Protein AF-A0A0N4XFW7-F1 (afdb_monomer_lite)

Structure (mmCIF, N/CA/C/O backbone):
data_AF-A0A0N4XFW7-F1
#
_entry.id   AF-A0A0N4XFW7-F1
#
loop_
_atom_site.group_PDB
_atom_site.id
_atom_site.type_symbol
_atom_site.label_atom_id
_atom_site.label_alt_id
_atom_site.label_comp_id
_atom_site.label_asym_id
_atom_site.label_entity_id
_atom_site.label_seq_id
_atom_site.pdbx_PDB_ins_code
_atom_site.Cartn_x
_atom_site.Cartn_y
_atom_site.Cartn_z
_atom_site.occupancy
_atom_site.B_iso_or_equiv
_atom_site.auth_seq_id
_atom_site.auth_comp_id
_atom_site.auth_asym_id
_atom_site.auth_atom_id
_atom_site.pdbx_PDB_model_num
ATOM 1 N N . MET A 1 1 ? -8.952 -16.126 57.214 1.00 53.34 1 MET A N 1
ATOM 2 C CA . MET A 1 1 ? -9.652 -14.828 57.054 1.00 53.34 1 MET A CA 1
ATOM 3 C C . MET A 1 1 ? -9.196 -14.244 55.725 1.00 53.34 1 MET A C 1
ATOM 5 O O . MET A 1 1 ? -8.109 -14.610 55.306 1.00 53.34 1 MET A O 1
ATOM 9 N N . VAL A 1 2 ? -10.000 -13.430 55.036 1.00 68.94 2 VAL A N 1
ATOM 10 C CA . VAL A 1 2 ? -9.538 -12.775 53.795 1.00 68.94 2 VAL A CA 1
ATOM 11 C C . VAL A 1 2 ? -8.620 -11.620 54.184 1.00 68.94 2 VAL A C 1
ATOM 13 O O . VAL A 1 2 ? -9.014 -10.786 54.998 1.00 68.94 2 VAL A O 1
ATOM 16 N N . ASP A 1 3 ? -7.402 -11.591 53.648 1.00 81.50 3 ASP A N 1
ATOM 17 C CA . ASP A 1 3 ? -6.415 -10.573 54.007 1.00 81.50 3 ASP A CA 1
ATOM 18 C C . ASP A 1 3 ? -6.864 -9.196 53.522 1.00 81.50 3 ASP A C 1
ATOM 20 O O . ASP A 1 3 ? -7.147 -9.009 52.338 1.00 81.50 3 ASP A O 1
ATOM 24 N N . ASP A 1 4 ? -6.872 -8.205 54.412 1.00 84.00 4 ASP A N 1
ATOM 25 C CA . ASP A 1 4 ? -7.399 -6.865 54.121 1.00 84.00 4 ASP A CA 1
ATOM 26 C C . ASP A 1 4 ? -6.670 -6.172 52.946 1.00 84.00 4 ASP A C 1
ATOM 28 O O . ASP A 1 4 ? -7.255 -5.397 52.190 1.00 84.00 4 ASP A O 1
ATOM 32 N N . ALA A 1 5 ? -5.405 -6.532 52.702 1.00 84.69 5 ALA A N 1
ATOM 33 C CA . ALA A 1 5 ? -4.659 -6.122 51.513 1.00 84.69 5 ALA A CA 1
ATOM 34 C C . ALA A 1 5 ? -5.264 -6.644 50.191 1.00 84.69 5 ALA A C 1
ATOM 36 O O . ALA A 1 5 ? -5.229 -5.934 49.186 1.00 84.69 5 ALA A O 1
ATOM 37 N N . THR A 1 6 ? -5.835 -7.853 50.169 1.00 88.88 6 THR A N 1
ATOM 38 C CA . THR A 1 6 ? -6.508 -8.407 48.978 1.00 88.88 6 THR A CA 1
ATOM 39 C C . THR A 1 6 ? -7.848 -7.717 48.728 1.00 88.88 6 THR A C 1
ATOM 41 O O . THR A 1 6 ? -8.118 -7.311 47.598 1.00 88.88 6 THR A O 1
ATOM 44 N N . THR A 1 7 ? -8.621 -7.452 49.787 1.00 89.06 7 THR A N 1
ATOM 45 C CA . THR A 1 7 ? -9.865 -6.664 49.737 1.00 89.06 7 THR A CA 1
ATOM 46 C C . THR A 1 7 ? -9.622 -5.268 49.157 1.00 89.06 7 THR A C 1
ATOM 48 O O . THR A 1 7 ? -10.360 -4.818 48.280 1.00 89.06 7 THR A O 1
ATOM 51 N N . ARG A 1 8 ? -8.543 -4.594 49.585 1.00 90.81 8 ARG A N 1
ATOM 52 C CA . ARG A 1 8 ? -8.142 -3.276 49.061 1.00 90.81 8 ARG A CA 1
ATOM 53 C C . ARG A 1 8 ? -7.754 -3.325 47.578 1.00 90.81 8 ARG A C 1
ATOM 55 O O . ARG A 1 8 ? -8.237 -2.486 46.822 1.00 90.81 8 ARG A O 1
ATOM 62 N N . LYS A 1 9 ? -6.961 -4.319 47.149 1.00 91.25 9 LYS A N 1
ATOM 63 C CA . LYS A 1 9 ? -6.609 -4.528 45.728 1.00 91.25 9 LYS A CA 1
ATOM 64 C C . LYS A 1 9 ? -7.848 -4.769 44.862 1.00 91.25 9 LYS A C 1
ATOM 66 O O . LYS A 1 9 ? -7.999 -4.137 43.822 1.00 91.25 9 LYS A O 1
ATOM 71 N N . PHE A 1 10 ? -8.770 -5.623 45.309 1.00 91.94 10 PHE A N 1
ATOM 72 C CA . PHE A 1 10 ? -10.032 -5.870 44.606 1.00 91.94 10 PHE A CA 1
ATOM 73 C C . PHE A 1 10 ? -10.877 -4.589 44.480 1.00 91.94 10 PHE A C 1
ATOM 75 O O . PHE A 1 10 ? -11.389 -4.284 43.405 1.00 91.94 10 PHE A O 1
ATOM 82 N N . ALA A 1 11 ? -10.956 -3.782 45.543 1.00 92.12 11 ALA A N 1
ATOM 83 C CA . ALA A 1 11 ? -11.661 -2.500 45.527 1.00 92.12 11 ALA A CA 1
ATOM 84 C C . ALA A 1 11 ? -10.992 -1.419 44.648 1.00 92.12 11 ALA A C 1
ATOM 86 O O . ALA A 1 11 ? -11.664 -0.464 44.254 1.00 92.12 11 ALA A O 1
ATOM 87 N N . GLN A 1 12 ? -9.695 -1.543 44.340 1.00 94.12 12 GLN A N 1
ATOM 88 C CA . GLN A 1 12 ? -8.999 -0.715 43.345 1.00 94.12 12 GLN A CA 1
ATOM 89 C C . GLN A 1 12 ? -9.332 -1.189 41.925 1.00 94.12 12 GLN A C 1
ATOM 91 O O . GLN A 1 12 ? -9.889 -0.414 41.150 1.00 94.12 12 GLN A O 1
ATOM 96 N N . LEU A 1 13 ? -9.136 -2.480 41.635 1.00 95.19 13 LEU A N 1
ATOM 97 C CA . LEU A 1 13 ? -9.447 -3.091 40.335 1.00 95.19 13 LEU A CA 1
ATOM 98 C C . LEU A 1 13 ? -10.913 -2.884 39.916 1.00 95.19 13 LEU A C 1
ATOM 100 O O . LEU A 1 13 ? -11.191 -2.585 38.758 1.00 95.19 13 LEU A O 1
ATOM 104 N N . ALA A 1 14 ? -1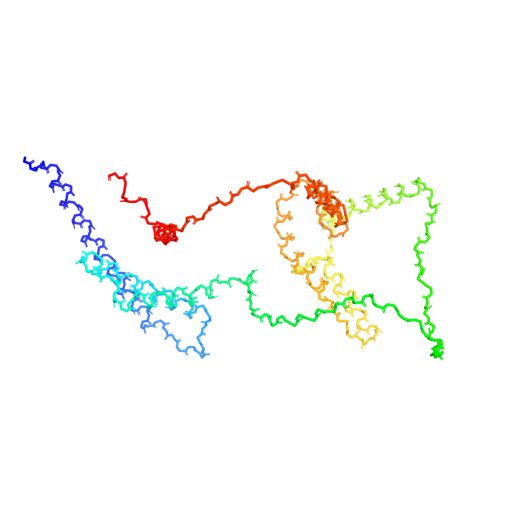1.861 -2.967 40.854 1.00 92.81 14 ALA A N 1
ATOM 105 C CA . ALA A 1 14 ? -13.274 -2.697 40.583 1.00 92.81 14 ALA A CA 1
ATOM 106 C C . ALA A 1 14 ? -13.535 -1.233 40.170 1.00 92.81 14 ALA A C 1
ATOM 108 O O . ALA A 1 14 ? -14.360 -0.979 39.293 1.00 92.81 14 ALA A O 1
ATOM 109 N N . LYS A 1 15 ? -12.814 -0.264 40.755 1.00 94.06 15 LYS A N 1
ATOM 110 C CA . LYS A 1 15 ? -12.904 1.161 40.382 1.00 94.06 15 LYS A CA 1
ATOM 111 C C . LYS A 1 15 ? -12.233 1.444 39.040 1.00 94.06 15 LYS A C 1
ATOM 113 O O . LYS A 1 15 ? -12.760 2.227 38.257 1.00 94.06 15 LYS A O 1
ATOM 118 N N . GLU A 1 16 ? -11.103 0.802 38.765 1.00 95.19 16 GLU A N 1
ATOM 119 C CA . GLU A 1 16 ? -10.384 0.904 37.489 1.00 95.19 16 GLU A CA 1
ATOM 120 C C . GLU A 1 16 ? -11.198 0.294 36.337 1.00 95.19 16 GLU A C 1
ATOM 122 O O . GLU A 1 16 ? -11.336 0.910 35.280 1.00 95.19 16 GLU A O 1
ATOM 127 N N . CYS A 1 17 ? -11.827 -0.862 36.562 1.00 91.50 17 CYS A N 1
ATOM 128 C CA . CYS A 1 17 ? -12.743 -1.491 35.611 1.00 91.50 17 CYS A CA 1
ATOM 129 C C . CYS A 1 17 ? -13.999 -0.633 35.372 1.00 91.50 17 CYS A C 1
ATOM 131 O O . CYS A 1 17 ? -14.368 -0.395 34.223 1.00 91.50 17 CYS A O 1
ATOM 133 N N . ALA A 1 18 ? -14.606 -0.080 36.431 1.00 93.25 18 ALA A N 1
ATOM 134 C CA . ALA A 1 18 ? -15.717 0.861 36.292 1.00 93.25 18 ALA A CA 1
ATOM 135 C C . ALA A 1 18 ? -15.314 2.084 35.447 1.00 93.25 18 ALA A C 1
ATOM 137 O O . ALA A 1 18 ? -15.981 2.390 34.459 1.00 93.25 18 ALA A O 1
ATOM 138 N N . LYS A 1 19 ? -14.182 2.722 35.774 1.00 95.56 19 LYS A N 1
ATOM 139 C CA . LYS A 1 19 ? -13.664 3.890 35.052 1.00 95.56 19 LYS A CA 1
ATOM 140 C C . LYS A 1 19 ? -13.399 3.586 33.571 1.00 95.56 19 LYS A C 1
ATOM 142 O O . LYS A 1 19 ? -13.939 4.274 32.706 1.00 95.56 19 LYS A O 1
ATOM 147 N N . THR A 1 20 ? -12.627 2.543 33.271 1.00 93.56 20 THR A N 1
ATOM 148 C CA . THR A 1 20 ? -12.295 2.181 31.880 1.00 93.56 20 THR A CA 1
ATOM 149 C C . THR A 1 20 ? -13.534 1.779 31.076 1.00 93.56 20 THR A C 1
ATOM 151 O O . THR A 1 20 ? -13.611 2.094 29.891 1.00 93.56 20 THR A O 1
ATOM 154 N N . SER A 1 21 ? -14.549 1.174 31.709 1.00 89.81 21 SER A N 1
ATOM 155 C CA . SER A 1 21 ? -15.837 0.896 31.057 1.00 89.81 21 SER A CA 1
ATOM 156 C C . SER A 1 21 ? -16.604 2.175 30.687 1.00 89.81 21 SER A C 1
ATOM 158 O O . SER A 1 21 ? -17.125 2.260 29.576 1.00 89.81 21 SER A O 1
ATOM 160 N N . SER A 1 22 ? -16.607 3.205 31.546 1.00 94.44 22 SER A N 1
ATOM 161 C CA . SER A 1 22 ? -17.206 4.508 31.212 1.00 94.44 22 SER A CA 1
ATOM 162 C C . SER A 1 22 ? -16.437 5.253 30.117 1.00 94.44 22 SER A C 1
ATOM 164 O O . SER A 1 22 ? -17.054 5.763 29.186 1.00 94.44 22 SER A O 1
ATOM 166 N N . GLU A 1 23 ? -15.100 5.253 30.166 1.00 94.94 23 GLU A N 1
ATOM 167 C CA . GLU A 1 23 ? -14.255 5.881 29.137 1.00 94.94 23 GLU A CA 1
ATOM 168 C C . GLU A 1 23 ? -14.405 5.175 27.775 1.00 94.94 23 GLU A C 1
ATOM 170 O O . GLU A 1 23 ? -14.391 5.820 26.726 1.00 94.94 23 GLU A O 1
ATOM 175 N N . ALA A 1 24 ? -14.600 3.852 27.765 1.00 89.25 24 ALA A N 1
ATOM 176 C CA . ALA A 1 24 ? -14.891 3.099 26.547 1.00 89.25 24 ALA A CA 1
ATOM 177 C C . ALA A 1 24 ? -16.261 3.466 25.947 1.00 89.25 24 ALA A C 1
ATOM 179 O O . ALA A 1 24 ? -16.351 3.660 24.735 1.00 89.25 24 ALA A O 1
ATOM 180 N N . LEU A 1 25 ? -17.306 3.603 26.773 1.00 90.69 25 LEU A N 1
ATOM 181 C CA . LEU A 1 25 ? -18.643 4.005 26.314 1.00 90.69 25 LEU A CA 1
ATOM 182 C C . LEU A 1 25 ? -18.642 5.418 25.716 1.00 90.69 25 LEU A C 1
ATOM 184 O O . LEU A 1 25 ? -19.102 5.590 24.591 1.00 90.69 25 LEU A O 1
ATOM 188 N N . GLU A 1 26 ? -18.039 6.397 26.397 1.00 94.56 26 GLU A N 1
ATOM 189 C CA . GLU A 1 26 ? -17.955 7.787 25.918 1.00 94.56 26 GLU A CA 1
ATOM 190 C C . GLU A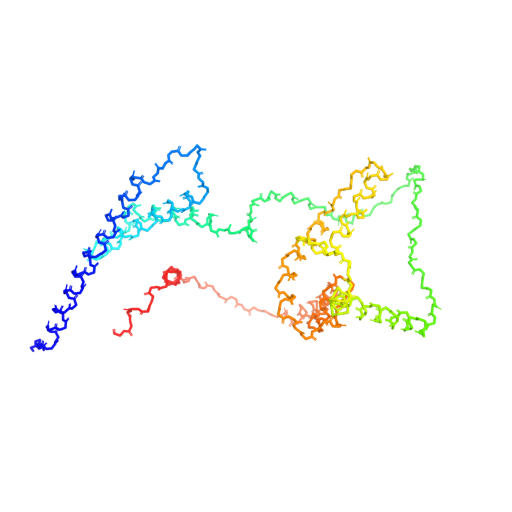 1 26 ? -17.239 7.885 24.553 1.00 94.56 26 GLU A C 1
ATOM 192 O O . GLU A 1 26 ? -17.603 8.679 23.684 1.00 94.56 26 GLU A O 1
ATOM 197 N N . ASN A 1 27 ? -16.223 7.045 24.325 1.00 91.12 27 ASN A N 1
ATOM 198 C CA . ASN A 1 27 ? -15.516 6.982 23.045 1.00 91.12 27 ASN A CA 1
ATOM 199 C C . ASN A 1 27 ? -16.323 6.274 21.940 1.00 91.12 27 ASN A C 1
ATOM 201 O O . ASN A 1 27 ? -16.222 6.663 20.775 1.00 91.12 27 ASN A O 1
ATOM 205 N N . VAL A 1 28 ? -17.159 5.288 22.282 1.00 88.38 28 VAL A N 1
ATOM 206 C CA . VAL A 1 28 ? -18.104 4.667 21.337 1.00 88.38 28 VAL A CA 1
ATOM 207 C C . VAL A 1 28 ? -19.226 5.636 20.956 1.00 88.38 28 VAL A C 1
ATOM 209 O O . VAL A 1 28 ? -19.582 5.699 19.783 1.00 88.38 28 VAL A O 1
ATOM 212 N N . GLU A 1 29 ? -19.740 6.439 21.890 1.00 90.88 29 GLU A N 1
ATOM 213 C CA . GLU A 1 29 ? -20.749 7.471 21.603 1.00 90.88 29 GLU A CA 1
ATOM 214 C C . GLU A 1 29 ? -20.214 8.528 20.625 1.00 90.88 29 GLU A C 1
ATOM 216 O O . GLU A 1 29 ? -20.829 8.763 19.582 1.00 90.88 29 GLU A O 1
ATOM 221 N N . LYS A 1 30 ? -19.006 9.061 20.869 1.00 91.25 30 LYS A N 1
ATOM 222 C CA . LYS A 1 30 ? -18.311 9.961 19.925 1.00 91.25 30 LYS A CA 1
ATOM 223 C C . LYS A 1 30 ? -18.156 9.335 18.536 1.00 91.25 30 LYS A C 1
ATOM 225 O O . LYS A 1 30 ? -18.377 10.005 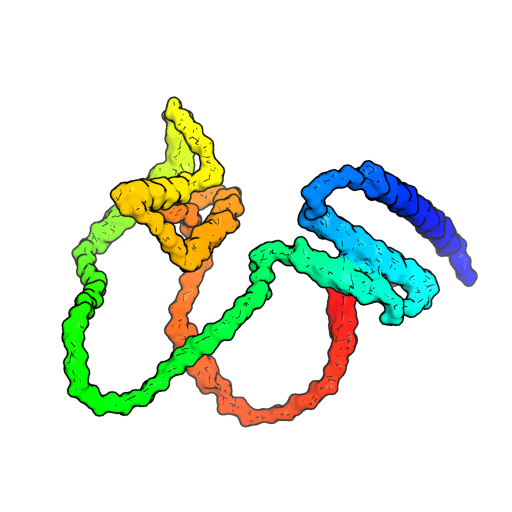17.530 1.00 91.25 30 LYS A O 1
ATOM 230 N N . PHE A 1 31 ? -17.795 8.052 18.462 1.00 86.12 31 PHE A N 1
ATOM 231 C CA . PHE A 1 31 ? -17.654 7.345 17.186 1.00 86.12 31 PHE A CA 1
ATOM 232 C C . PHE A 1 31 ? -19.002 7.147 16.472 1.00 86.12 31 PHE A C 1
ATOM 234 O O . PHE A 1 31 ? -19.079 7.318 15.257 1.00 86.12 31 PHE A O 1
ATOM 241 N N . LEU A 1 32 ? -20.080 6.858 17.207 1.00 86.94 32 LEU A N 1
ATOM 242 C CA . LEU A 1 32 ? -21.434 6.779 16.652 1.00 86.94 32 LEU A CA 1
ATOM 243 C C . LEU A 1 32 ? -21.905 8.126 16.092 1.00 86.94 32 LEU A C 1
ATOM 245 O O . LEU A 1 32 ? -22.541 8.146 15.042 1.00 86.94 32 LEU A O 1
ATOM 249 N N . ASP A 1 33 ? -21.583 9.244 16.740 1.00 89.31 33 ASP A N 1
ATOM 250 C CA . ASP A 1 33 ? -21.940 10.574 16.234 1.00 89.31 33 ASP A CA 1
ATOM 251 C C . ASP A 1 33 ? -21.091 10.993 15.026 1.00 89.31 33 ASP A C 1
ATOM 253 O O . ASP A 1 33 ? -21.618 11.611 14.098 1.00 89.31 33 ASP A O 1
ATOM 257 N N . VAL A 1 34 ? -19.822 10.578 14.954 1.00 86.12 34 VAL A N 1
ATOM 258 C CA . VAL A 1 34 ? -19.020 10.691 13.723 1.00 86.12 34 VAL A CA 1
ATOM 259 C C . VAL A 1 34 ? -19.624 9.850 12.591 1.00 86.12 34 VAL A C 1
ATOM 261 O O . VAL A 1 34 ? -19.719 10.339 11.470 1.00 86.12 34 VAL A O 1
ATOM 264 N N . LEU A 1 35 ? -20.101 8.629 12.857 1.00 79.69 35 LEU A N 1
ATOM 265 C CA . LEU A 1 35 ? -20.748 7.794 11.835 1.00 79.69 35 LEU A CA 1
ATOM 266 C C . LEU A 1 35 ? -22.094 8.358 11.348 1.00 79.69 35 LEU A C 1
ATOM 268 O O . LEU A 1 35 ? -22.383 8.265 10.159 1.00 79.69 35 LEU A O 1
ATOM 272 N N . LYS A 1 36 ? -22.910 8.952 12.231 1.00 84.19 36 LYS A N 1
ATOM 273 C CA . LYS A 1 36 ? -24.200 9.572 11.855 1.00 84.19 36 LYS A CA 1
ATOM 274 C C . LYS A 1 36 ? -24.020 10.822 10.992 1.00 84.19 36 LYS A C 1
ATOM 276 O O . LYS A 1 36 ? -24.785 11.023 10.058 1.00 84.19 36 LYS A O 1
ATOM 281 N N . ASN A 1 37 ? -23.044 11.666 11.333 1.00 82.69 37 ASN A N 1
ATOM 282 C CA . ASN A 1 37 ? -22.886 13.000 10.740 1.00 82.69 37 ASN A CA 1
ATOM 283 C C . ASN A 1 37 ? -21.802 13.066 9.648 1.00 82.69 37 ASN A C 1
ATOM 285 O O . ASN A 1 37 ? -21.763 14.025 8.882 1.00 82.69 37 ASN A O 1
ATOM 289 N N . GLY A 1 38 ? -20.895 12.086 9.598 1.00 69.38 38 GLY A N 1
ATOM 290 C CA . GLY A 1 38 ? -19.728 12.073 8.711 1.00 69.38 38 GLY A CA 1
ATOM 291 C C . GLY A 1 38 ? -19.934 11.381 7.363 1.00 69.38 38 GLY A C 1
ATOM 292 O O . GLY A 1 38 ? -19.092 11.543 6.482 1.00 69.38 38 GLY A O 1
ATOM 293 N N . MET A 1 39 ? -21.028 10.633 7.167 1.00 63.69 39 MET A N 1
ATOM 294 C CA . MET A 1 39 ? -21.369 10.112 5.840 1.00 63.69 39 MET A CA 1
ATOM 295 C C . MET A 1 39 ? -21.981 11.225 4.985 1.00 63.69 39 MET A C 1
ATOM 297 O O . MET A 1 39 ? -23.187 11.450 5.001 1.00 63.69 39 MET A O 1
ATOM 301 N N . GLN A 1 40 ? -21.134 11.921 4.229 1.00 65.50 40 GLN A N 1
ATOM 302 C CA . GLN A 1 40 ? -21.588 12.640 3.043 1.00 65.50 40 GLN A CA 1
ATOM 303 C C . GLN A 1 40 ? -21.904 11.612 1.951 1.00 65.50 40 GLN A C 1
ATOM 305 O O . GLN A 1 40 ? -21.080 10.734 1.687 1.00 65.50 40 GLN A O 1
ATOM 310 N N . ASP A 1 41 ? -23.070 11.729 1.314 1.00 61.84 41 ASP A N 1
ATOM 311 C CA . ASP A 1 41 ? -23.500 10.854 0.217 1.00 61.84 41 ASP A CA 1
ATOM 312 C C . ASP A 1 41 ? -22.706 11.149 -1.070 1.00 61.84 41 ASP A C 1
ATOM 314 O O . ASP A 1 41 ? -23.188 11.771 -2.017 1.00 61.84 41 ASP A O 1
ATOM 318 N N . VAL A 1 42 ? -21.446 10.712 -1.093 1.00 68.06 42 VAL A N 1
ATOM 319 C CA . VAL A 1 42 ? -20.630 10.632 -2.307 1.00 68.06 42 VAL A CA 1
ATOM 320 C C . VAL A 1 42 ? -21.202 9.528 -3.202 1.00 68.06 42 VAL A C 1
ATOM 322 O O . VAL A 1 42 ? -21.602 8.469 -2.716 1.00 68.06 42 VAL A O 1
ATOM 325 N N . GLU A 1 43 ? -21.245 9.759 -4.517 1.00 72.12 43 GLU A N 1
ATOM 326 C CA . GLU A 1 43 ? -21.820 8.819 -5.487 1.00 72.12 43 GLU A CA 1
ATOM 327 C C . GLU A 1 43 ? -20.923 7.579 -5.686 1.00 72.12 43 GLU A C 1
ATOM 329 O O . GLU A 1 43 ? -20.160 7.458 -6.644 1.00 72.12 43 GLU A O 1
ATOM 334 N N . GLY A 1 44 ? -21.002 6.651 -4.731 1.00 71.19 44 GLY A N 1
ATOM 335 C CA . GLY A 1 44 ? -20.255 5.396 -4.697 1.00 71.19 44 GLY A CA 1
ATOM 336 C C . GLY A 1 44 ? -19.581 5.147 -3.346 1.00 71.19 44 GLY A C 1
ATOM 337 O O . GLY A 1 44 ? -19.049 6.054 -2.715 1.00 71.19 44 GLY A O 1
ATOM 338 N N . ILE A 1 45 ? -19.567 3.885 -2.910 1.00 78.06 45 ILE A N 1
ATOM 339 C CA . ILE A 1 45 ? -18.881 3.457 -1.681 1.00 78.06 45 ILE A CA 1
ATOM 340 C C . ILE A 1 45 ? -17.453 3.045 -2.050 1.00 78.06 45 ILE A C 1
ATOM 342 O O . ILE A 1 45 ? -17.277 2.174 -2.908 1.00 78.06 45 ILE A O 1
ATOM 346 N N . SER A 1 46 ? -16.424 3.617 -1.415 1.00 83.38 46 SER A N 1
ATOM 347 C CA . SER A 1 46 ? -15.050 3.218 -1.730 1.00 83.38 46 SER A CA 1
ATOM 348 C C . SER A 1 46 ? -14.728 1.818 -1.191 1.00 83.38 46 SER A C 1
ATOM 350 O O . SER A 1 46 ? -15.279 1.354 -0.189 1.00 83.38 46 SER A O 1
ATOM 352 N N . LEU A 1 47 ? -13.767 1.141 -1.826 1.00 82.94 47 LEU A N 1
ATOM 353 C CA . LEU A 1 47 ? -13.276 -0.165 -1.371 1.00 82.94 47 LEU A CA 1
ATOM 354 C C . LEU A 1 47 ? -12.709 -0.110 0.063 1.00 82.94 47 LEU A C 1
ATOM 356 O O . LEU A 1 47 ? -12.756 -1.104 0.791 1.00 82.94 47 LEU A O 1
ATOM 360 N N . LEU A 1 48 ? -12.193 1.054 0.476 1.00 83.62 48 LEU A N 1
ATOM 361 C CA . LEU A 1 48 ? -11.708 1.293 1.831 1.00 83.62 48 LEU A CA 1
ATOM 362 C C . LEU A 1 48 ? -12.869 1.405 2.829 1.00 83.62 48 LEU A C 1
ATOM 364 O O . LEU A 1 48 ? -12.781 0.828 3.908 1.00 83.62 48 LEU A O 1
ATOM 368 N N . ASP A 1 49 ? -13.976 2.048 2.457 1.00 83.88 49 ASP A N 1
ATOM 369 C CA . ASP A 1 49 ? -15.156 2.177 3.321 1.00 83.88 49 ASP A CA 1
ATOM 370 C C . ASP A 1 49 ? -15.857 0.831 3.513 1.00 83.88 49 ASP A C 1
ATOM 372 O O . ASP A 1 49 ? -16.207 0.479 4.639 1.00 83.88 49 ASP A O 1
ATOM 376 N N . VAL A 1 50 ? -15.969 0.018 2.452 1.00 84.81 50 VAL A N 1
ATOM 377 C CA . VAL A 1 50 ? -16.443 -1.375 2.559 1.00 84.81 50 VAL A CA 1
ATOM 378 C C . VAL A 1 50 ? -15.567 -2.167 3.535 1.00 84.81 50 VAL A C 1
ATOM 380 O O . VAL A 1 50 ? -16.085 -2.821 4.441 1.00 84.81 50 VAL A O 1
ATOM 383 N N . LYS A 1 51 ? -14.237 -2.074 3.400 1.00 86.75 51 LYS A N 1
ATOM 384 C CA . LYS A 1 51 ? -13.283 -2.755 4.286 1.00 86.75 51 LYS A CA 1
ATOM 385 C C . LYS A 1 51 ? -13.398 -2.277 5.737 1.00 86.75 51 LYS A C 1
ATOM 387 O O . LYS A 1 51 ? -13.448 -3.107 6.643 1.00 86.75 51 LYS A O 1
ATOM 392 N N . ASN A 1 52 ? -13.472 -0.968 5.964 1.00 87.06 52 ASN A N 1
ATOM 393 C CA . ASN A 1 52 ? -13.597 -0.376 7.295 1.00 87.06 52 ASN A CA 1
ATOM 394 C C . ASN A 1 52 ? -14.925 -0.775 7.955 1.00 87.06 52 ASN A C 1
ATOM 396 O O . ASN A 1 52 ? -14.937 -1.171 9.119 1.00 87.06 52 ASN A O 1
ATOM 400 N N . ARG A 1 53 ? -16.028 -0.762 7.199 1.00 86.38 53 ARG A N 1
ATOM 401 C CA . ARG A 1 53 ? -17.357 -1.183 7.656 1.00 86.38 53 ARG A CA 1
ATOM 402 C C . ARG A 1 53 ? -17.388 -2.657 8.064 1.00 86.38 53 ARG A C 1
ATOM 404 O O . ARG A 1 53 ? -17.867 -2.968 9.149 1.00 86.38 53 ARG A O 1
ATOM 411 N N . GLU A 1 54 ? -16.826 -3.555 7.253 1.00 89.81 54 GLU A N 1
ATOM 412 C CA . GLU A 1 54 ? -16.722 -4.983 7.598 1.00 89.81 54 GLU A CA 1
ATOM 413 C C . GLU A 1 54 ? -15.839 -5.224 8.837 1.00 89.81 54 GLU A C 1
ATOM 415 O O . GLU A 1 54 ? -16.177 -6.056 9.681 1.00 89.81 54 GLU A O 1
ATOM 420 N N . MET A 1 55 ? -14.752 -4.458 9.005 1.00 88.25 55 MET A N 1
ATOM 421 C CA . MET A 1 55 ? -13.919 -4.506 10.215 1.00 88.25 55 MET A CA 1
ATOM 422 C C . MET A 1 55 ? -14.668 -4.010 11.464 1.00 88.25 55 MET A C 1
ATOM 424 O O . MET A 1 55 ? -14.570 -4.641 12.515 1.00 88.25 55 MET A O 1
ATOM 428 N N . VAL A 1 56 ? -15.456 -2.932 11.366 1.00 87.69 56 VAL A N 1
ATOM 429 C CA . VAL A 1 56 ? -16.300 -2.444 12.474 1.00 87.69 56 VAL A CA 1
ATOM 430 C C . VAL A 1 56 ? -17.365 -3.481 12.847 1.00 87.69 56 VAL A C 1
ATOM 432 O O . VAL A 1 56 ? -17.527 -3.783 14.030 1.00 87.69 56 VAL A O 1
ATOM 435 N N . CYS A 1 57 ? -18.031 -4.102 11.867 1.00 89.69 57 CYS A N 1
ATOM 436 C CA . CYS A 1 57 ? -18.980 -5.189 12.124 1.00 89.69 57 CYS A CA 1
ATOM 437 C C . CYS A 1 57 ? -18.313 -6.395 12.813 1.00 89.69 57 CYS A C 1
ATOM 439 O O . CYS A 1 57 ? -18.844 -6.903 13.799 1.00 89.69 57 CYS A O 1
ATOM 441 N N . TYR A 1 58 ? -17.122 -6.814 12.371 1.00 91.69 58 TYR A N 1
ATOM 442 C CA . TYR A 1 58 ? -16.352 -7.883 13.022 1.00 91.69 58 TYR A CA 1
ATOM 443 C C . TYR A 1 58 ? -16.051 -7.582 14.500 1.00 91.69 58 TYR A C 1
ATOM 445 O O . TYR A 1 58 ? -16.269 -8.434 15.365 1.00 91.69 58 TYR A O 1
ATOM 453 N N . MET A 1 59 ? -15.598 -6.361 14.801 1.00 89.50 59 MET A N 1
ATOM 454 C CA . MET A 1 59 ? -15.284 -5.939 16.171 1.00 89.50 59 MET A CA 1
ATOM 455 C C . MET A 1 59 ? -16.537 -5.852 17.055 1.00 89.50 59 MET A C 1
ATOM 457 O O . MET A 1 59 ? -16.468 -6.206 18.233 1.00 89.50 59 MET A O 1
ATOM 461 N N . ALA A 1 60 ? -17.688 -5.459 16.500 1.00 89.94 60 ALA A N 1
ATOM 462 C CA . ALA A 1 60 ? -18.964 -5.436 17.217 1.00 89.94 60 ALA A CA 1
ATOM 463 C C . ALA A 1 60 ? -19.442 -6.852 17.594 1.00 89.94 60 ALA A C 1
ATOM 465 O O . ALA A 1 60 ? -19.792 -7.096 18.749 1.00 89.94 60 ALA A O 1
ATOM 466 N N . GLU A 1 61 ? -19.391 -7.810 16.660 1.00 93.06 61 GLU A N 1
ATOM 467 C CA . GLU A 1 61 ? -19.776 -9.205 16.928 1.00 93.06 61 GLU A CA 1
ATOM 468 C C . GLU A 1 61 ? -18.857 -9.878 17.961 1.00 93.06 61 GLU A C 1
ATOM 470 O O . GLU A 1 61 ? -19.337 -10.602 18.834 1.00 93.06 61 GLU A O 1
ATOM 475 N N . ILE A 1 62 ? -17.546 -9.605 17.922 1.00 91.06 62 ILE A N 1
ATOM 476 C CA . ILE A 1 62 ? -16.611 -10.089 18.951 1.00 91.06 62 ILE A CA 1
ATOM 477 C C . ILE A 1 62 ? -16.891 -9.438 20.308 1.00 91.06 62 ILE A C 1
ATOM 479 O O . ILE A 1 62 ? -16.943 -10.146 21.311 1.00 91.06 62 ILE A O 1
ATOM 483 N N . SER A 1 63 ? -17.128 -8.126 20.358 1.00 89.38 63 SER A N 1
ATOM 484 C CA . SER A 1 63 ? -17.460 -7.421 21.608 1.00 89.38 63 SER A CA 1
ATOM 485 C C . SER A 1 63 ? -18.719 -7.996 22.266 1.00 89.38 63 SER A C 1
ATOM 487 O O . SER A 1 63 ? -18.747 -8.224 23.477 1.00 89.38 63 SER A O 1
ATOM 489 N N . LEU A 1 64 ? -19.731 -8.325 21.457 1.00 90.19 64 LEU A N 1
ATOM 490 C CA . LEU A 1 64 ? -20.937 -9.013 21.907 1.00 90.19 64 LEU A CA 1
ATOM 491 C C . LEU A 1 64 ? -20.611 -10.406 22.472 1.00 90.19 64 LEU A C 1
ATOM 493 O O . LEU A 1 64 ? -21.012 -10.719 23.592 1.00 90.19 64 LEU A O 1
ATOM 497 N N . LEU A 1 65 ? -19.836 -11.229 21.758 1.00 89.94 65 LEU A N 1
ATOM 498 C CA . LEU A 1 65 ? -19.422 -12.551 22.249 1.00 89.94 65 LEU A CA 1
ATOM 499 C C . LEU A 1 65 ? -18.634 -12.479 23.568 1.00 89.94 65 LEU A C 1
ATOM 501 O O . LEU A 1 65 ? -18.919 -13.251 24.483 1.00 89.94 65 LEU A O 1
ATOM 505 N N . MET A 1 66 ? -17.719 -11.518 23.710 1.00 88.94 66 MET A N 1
ATOM 506 C CA . MET A 1 66 ? -16.963 -11.295 24.950 1.00 88.94 66 MET A CA 1
ATOM 507 C C . MET A 1 66 ? -17.869 -10.876 26.121 1.00 88.94 66 MET A C 1
ATOM 509 O O . MET A 1 66 ? -17.649 -11.314 27.249 1.00 88.94 66 MET A O 1
ATOM 513 N N . SER A 1 67 ? -18.930 -10.101 25.868 1.00 85.56 67 SER A N 1
ATOM 514 C CA . SER A 1 67 ? -19.952 -9.776 26.878 1.00 85.56 67 SER A CA 1
ATOM 515 C C . SER A 1 67 ? -20.777 -11.003 27.298 1.00 85.56 67 SER A C 1
ATOM 517 O O . SER A 1 67 ? -21.068 -11.191 28.482 1.00 85.56 67 SER A O 1
ATOM 519 N N . HIS A 1 68 ? -21.103 -11.903 26.364 1.00 87.25 68 HIS A N 1
ATOM 520 C CA . HIS A 1 68 ? -21.724 -13.184 26.713 1.00 87.25 68 HIS A CA 1
ATOM 521 C C . HIS A 1 68 ? -20.785 -14.065 27.557 1.00 87.25 68 HIS A C 1
ATOM 523 O O . HIS A 1 68 ? -21.247 -14.667 28.529 1.00 87.25 68 HIS A O 1
ATOM 529 N N . MET A 1 69 ? -19.480 -14.079 27.256 1.00 86.25 69 MET A N 1
ATOM 530 C CA . MET A 1 69 ? -18.464 -14.796 28.040 1.00 86.25 69 MET A CA 1
ATOM 531 C C . MET A 1 69 ? -18.308 -14.256 29.463 1.00 86.25 69 MET A C 1
ATOM 533 O O . MET A 1 69 ? -18.306 -15.050 30.401 1.00 86.25 69 MET A O 1
ATOM 537 N N . SER A 1 70 ? -18.223 -12.935 29.656 1.00 83.81 70 SER A N 1
ATOM 538 C CA . SER A 1 70 ? -18.103 -12.346 31.001 1.00 83.81 70 SER A CA 1
ATOM 539 C C . SER A 1 70 ? -19.369 -12.538 31.846 1.00 83.81 70 SER A C 1
ATOM 541 O O . SER A 1 70 ? -19.290 -12.638 33.066 1.00 83.81 70 SER A O 1
ATOM 543 N N . CYS A 1 71 ? -20.529 -12.691 31.201 1.00 85.62 71 CYS A N 1
ATOM 544 C CA . CYS A 1 71 ? -21.778 -13.137 31.824 1.00 85.62 71 CYS A CA 1
ATOM 545 C C . CYS A 1 71 ? -21.893 -14.667 32.023 1.00 85.62 71 CYS A C 1
ATOM 547 O O . CYS A 1 71 ? -22.964 -15.133 32.411 1.00 85.62 71 CYS A O 1
ATOM 549 N N . GLY A 1 72 ? -20.860 -15.461 31.713 1.00 86.19 72 GLY A N 1
ATOM 550 C CA . GLY A 1 72 ? -20.864 -16.924 31.864 1.00 86.19 72 GLY A CA 1
ATOM 551 C C . GLY A 1 72 ? -21.824 -17.679 30.931 1.00 86.19 72 GLY A C 1
ATOM 552 O O . GLY A 1 72 ? -22.173 -18.826 31.205 1.00 86.19 72 GLY A O 1
ATOM 553 N N . LYS A 1 73 ? -22.291 -17.053 29.843 1.00 86.62 73 LYS A N 1
ATOM 554 C CA . LYS A 1 73 ? -23.286 -17.627 28.919 1.00 86.62 73 LYS A CA 1
ATOM 555 C C . LYS A 1 73 ? -22.605 -18.468 27.833 1.00 86.62 73 LYS A C 1
ATOM 557 O O . LYS A 1 73 ? -21.545 -18.106 27.327 1.00 86.62 73 LYS A O 1
ATOM 562 N N . SER A 1 74 ? -23.241 -19.573 27.430 1.00 87.94 74 SER A N 1
ATOM 563 C CA . SER A 1 74 ? -22.753 -20.408 26.320 1.00 87.94 74 SER A CA 1
ATOM 564 C C . SER A 1 74 ? -22.724 -19.626 25.002 1.00 87.94 74 SER A C 1
ATOM 566 O O . SER A 1 74 ? -23.677 -18.928 24.661 1.00 87.94 74 SER A O 1
ATOM 568 N N . ILE A 1 75 ? -21.633 -19.787 24.251 1.00 83.25 75 ILE A N 1
ATOM 569 C CA . ILE A 1 75 ? -21.408 -19.151 22.945 1.00 83.25 75 ILE A CA 1
ATOM 570 C C . ILE A 1 75 ? -21.950 -19.997 21.783 1.00 83.25 75 ILE A C 1
ATOM 572 O O . ILE A 1 75 ? -22.293 -19.444 20.742 1.00 83.25 75 ILE A O 1
ATOM 576 N N . LYS A 1 76 ? -21.977 -21.331 21.935 1.00 81.69 76 LYS A N 1
ATOM 577 C CA . LYS A 1 76 ? -21.994 -22.300 20.816 1.00 81.69 76 LYS A CA 1
ATOM 578 C C . LYS A 1 76 ? -23.095 -22.046 19.785 1.00 81.69 76 LYS A C 1
ATOM 580 O O . LYS A 1 76 ? -22.838 -22.125 18.589 1.00 81.69 76 LYS A O 1
ATOM 585 N N . ASP A 1 77 ? -24.281 -21.705 20.269 1.00 83.06 77 ASP A N 1
ATOM 586 C CA . ASP A 1 77 ? -25.504 -21.571 19.478 1.00 83.06 77 ASP A CA 1
ATOM 587 C C . ASP A 1 77 ? -25.823 -20.100 19.136 1.00 83.06 77 ASP A C 1
ATOM 589 O O . ASP A 1 77 ? -26.851 -19.793 18.533 1.00 83.06 77 ASP A O 1
ATOM 593 N N . HIS A 1 78 ? -24.957 -19.158 19.532 1.00 88.06 78 HIS A N 1
ATOM 594 C CA . HIS A 1 78 ? -25.203 -17.730 19.368 1.00 88.06 78 HIS A CA 1
ATOM 595 C C . HIS A 1 78 ? -24.860 -17.258 17.939 1.00 88.06 78 HIS A C 1
ATOM 597 O O . HIS A 1 78 ? -23.720 -17.420 17.491 1.00 88.06 78 HIS A O 1
ATOM 603 N N . PRO A 1 79 ? -25.784 -16.601 17.205 1.00 90.81 79 PRO A N 1
ATOM 604 C CA . PRO A 1 79 ? -25.589 -16.284 15.786 1.00 90.81 79 PRO A CA 1
ATOM 605 C C . PRO A 1 79 ? -24.419 -15.325 15.506 1.00 90.81 79 PRO A C 1
ATOM 607 O O . PRO A 1 79 ? -23.914 -15.300 14.382 1.00 90.81 79 PRO A O 1
ATOM 610 N N . ALA A 1 80 ? -23.934 -14.589 16.513 1.00 88.88 80 ALA A N 1
ATOM 611 C CA . ALA A 1 80 ? -22.722 -13.776 16.398 1.00 88.88 80 ALA A CA 1
ATOM 612 C C . ALA A 1 80 ? -21.474 -14.596 16.018 1.00 88.88 80 ALA A C 1
ATOM 614 O O . ALA A 1 80 ? -20.595 -14.065 15.352 1.00 88.88 80 ALA A O 1
ATOM 615 N N . VAL A 1 81 ? -21.396 -15.893 16.354 1.00 88.81 81 VAL A N 1
ATOM 616 C CA . VAL A 1 81 ? -20.265 -16.760 15.958 1.00 88.81 81 VAL A CA 1
ATOM 617 C C . VAL A 1 81 ? -20.183 -16.891 14.434 1.00 88.81 81 VAL A C 1
ATOM 619 O O . VAL A 1 81 ? -19.118 -16.707 13.835 1.00 88.81 81 VAL A O 1
ATOM 622 N N . PHE A 1 82 ? -21.325 -17.146 13.791 1.00 90.62 82 PHE A N 1
ATOM 623 C CA . PHE A 1 82 ? -21.425 -17.258 12.336 1.00 90.62 82 PHE A CA 1
ATOM 624 C C . PHE A 1 82 ? -21.224 -15.900 11.651 1.00 90.62 82 PHE A C 1
ATOM 626 O O . PHE A 1 82 ? -20.549 -15.833 10.623 1.00 90.62 82 PHE A O 1
ATOM 633 N N . ARG A 1 83 ? -21.734 -14.804 12.235 1.00 92.00 83 ARG A N 1
ATOM 634 C CA . ARG A 1 83 ? -21.520 -13.443 11.708 1.00 92.00 83 ARG A CA 1
ATOM 635 C C . ARG A 1 83 ? -20.059 -12.999 11.834 1.00 92.00 83 ARG A C 1
ATOM 637 O O . ARG A 1 83 ? -19.487 -12.563 10.841 1.00 92.00 83 ARG A O 1
ATOM 644 N N . ALA A 1 84 ? -19.408 -13.213 12.977 1.00 90.12 84 ALA A N 1
ATOM 645 C CA . ALA A 1 84 ? -17.977 -12.958 13.154 1.00 90.12 84 ALA A CA 1
ATOM 646 C C . ALA A 1 84 ? -17.125 -13.793 12.183 1.00 90.12 84 ALA A C 1
ATOM 648 O O . ALA A 1 84 ? -16.213 -13.260 11.552 1.00 90.12 84 ALA A O 1
ATOM 649 N N . SER A 1 85 ? -17.463 -15.072 11.981 1.00 89.00 85 SER A N 1
ATOM 650 C CA . SER A 1 85 ? -16.804 -15.927 10.981 1.00 89.00 85 SER A CA 1
ATOM 651 C C . SER A 1 85 ? -16.987 -15.402 9.551 1.00 89.00 85 SER A C 1
ATOM 653 O O . SER A 1 85 ? -16.024 -15.382 8.787 1.00 89.00 85 SER A O 1
ATOM 655 N N . LYS A 1 86 ? -18.184 -14.908 9.199 1.00 90.31 86 LYS A N 1
ATOM 656 C CA . LYS A 1 86 ? -18.457 -14.262 7.904 1.00 90.31 86 LYS A CA 1
ATOM 657 C C . LYS A 1 86 ? -17.633 -12.986 7.718 1.00 90.31 86 LYS A C 1
ATOM 659 O O . LYS A 1 86 ? -16.961 -12.848 6.702 1.00 90.31 86 LYS A O 1
ATOM 664 N N . HIS A 1 87 ? -17.638 -12.070 8.686 1.00 90.19 87 HIS A N 1
ATOM 665 C CA . HIS A 1 87 ? -16.839 -10.844 8.589 1.00 90.19 87 HIS A CA 1
ATOM 666 C C . HIS A 1 87 ? -15.330 -11.149 8.577 1.00 90.19 87 HIS A C 1
ATOM 668 O O . HIS A 1 87 ? -14.569 -10.462 7.900 1.00 90.19 87 HIS A O 1
ATOM 674 N N . ARG A 1 88 ? -14.881 -12.235 9.229 1.00 87.25 88 ARG A N 1
ATOM 675 C CA . ARG A 1 88 ? -13.490 -12.706 9.147 1.00 87.25 88 ARG A CA 1
ATOM 676 C C . ARG A 1 88 ? -13.122 -13.220 7.757 1.00 87.25 88 ARG A C 1
ATOM 678 O O . ARG A 1 88 ? -12.044 -12.877 7.278 1.00 87.25 88 ARG A O 1
ATOM 685 N N . THR A 1 89 ? -13.972 -14.015 7.102 1.00 84.00 89 THR A N 1
ATOM 686 C CA . THR A 1 89 ? -13.688 -14.511 5.743 1.00 84.00 89 THR A CA 1
ATOM 687 C C . THR A 1 89 ? -13.774 -13.388 4.711 1.00 84.00 89 THR A C 1
ATOM 689 O O . THR A 1 89 ? -12.829 -13.217 3.943 1.00 84.00 89 THR A O 1
ATOM 692 N N . VAL A 1 90 ? -14.815 -12.550 4.753 1.00 84.44 90 VAL A N 1
ATOM 693 C CA . VAL A 1 90 ? -14.950 -11.356 3.895 1.00 84.44 90 VAL A CA 1
ATOM 694 C C . VAL A 1 90 ? -13.769 -10.399 4.094 1.00 84.44 90 VAL A C 1
ATOM 696 O O . VAL A 1 90 ? -13.095 -10.028 3.133 1.00 84.44 90 VAL A O 1
ATOM 699 N N . GLY A 1 91 ? -13.431 -10.080 5.345 1.00 76.81 91 GLY A N 1
ATOM 700 C CA . GLY A 1 91 ? -12.261 -9.273 5.686 1.00 76.81 91 GLY A CA 1
ATOM 701 C C . GLY A 1 91 ? -10.945 -9.888 5.200 1.00 76.81 91 GLY A C 1
ATOM 702 O O . GLY A 1 91 ? -10.085 -9.159 4.717 1.00 76.81 91 GLY A O 1
ATOM 703 N N . SER A 1 92 ? -10.793 -11.219 5.244 1.00 72.06 92 SER A N 1
ATOM 704 C CA . SER A 1 92 ? -9.599 -11.907 4.726 1.00 72.06 92 SER A CA 1
ATOM 705 C C . SER A 1 92 ? -9.452 -11.799 3.205 1.00 72.06 92 SER A C 1
ATOM 707 O O . SER A 1 92 ? -8.328 -11.682 2.723 1.00 72.06 92 SER A O 1
ATOM 709 N N . ILE A 1 93 ? -10.560 -11.732 2.458 1.00 74.56 93 ILE A N 1
ATOM 710 C CA . ILE A 1 93 ? -10.548 -11.487 1.009 1.00 74.56 93 ILE A CA 1
ATOM 711 C C . ILE A 1 93 ? -10.043 -10.059 0.732 1.00 74.56 93 ILE A C 1
ATOM 713 O O . ILE A 1 93 ? -9.136 -9.882 -0.076 1.00 74.56 93 ILE A O 1
ATOM 717 N N . PHE A 1 94 ? -10.517 -9.051 1.479 1.00 64.31 94 PHE A N 1
ATOM 718 C CA . PHE A 1 94 ? -10.036 -7.658 1.381 1.00 64.31 94 PHE A CA 1
ATOM 719 C C . PHE A 1 94 ? -8.656 -7.392 2.025 1.00 64.31 94 PHE A C 1
ATOM 721 O O . PHE A 1 94 ? -8.095 -6.297 1.884 1.00 64.31 94 PHE A O 1
ATOM 728 N N . PHE A 1 95 ? -8.106 -8.348 2.778 1.00 54.00 95 PHE A N 1
ATOM 729 C CA . PHE A 1 95 ? -6.744 -8.295 3.325 1.00 54.00 95 PHE A CA 1
ATOM 730 C C . PHE A 1 95 ? -5.759 -9.181 2.548 1.00 54.00 95 PHE A C 1
ATOM 732 O O . PHE A 1 95 ? -4.553 -9.102 2.776 1.00 54.00 95 PHE A O 1
ATOM 739 N N . CYS A 1 96 ? -6.241 -9.977 1.590 1.00 48.41 96 CYS A N 1
ATOM 740 C CA . CYS A 1 96 ? -5.393 -10.666 0.633 1.00 48.41 96 CYS A CA 1
ATOM 741 C C . CYS A 1 96 ? -4.849 -9.650 -0.381 1.00 48.41 96 CYS A C 1
ATOM 743 O O . CYS A 1 96 ? -5.422 -9.419 -1.445 1.00 48.41 96 CYS A O 1
ATOM 745 N N . SER A 1 97 ? -3.721 -9.026 -0.036 1.00 42.25 97 SER A N 1
ATOM 746 C CA . SER A 1 97 ? -2.897 -8.292 -0.996 1.00 42.25 97 SER A CA 1
ATOM 747 C C . SER A 1 97 ? -2.666 -9.150 -2.256 1.00 42.25 97 SER A C 1
ATOM 749 O O . SER A 1 97 ? -2.471 -10.363 -2.118 1.00 42.25 97 SER A O 1
ATOM 751 N N . PRO A 1 98 ? -2.595 -8.572 -3.475 1.00 44.41 98 PRO A N 1
ATOM 752 C CA . PRO A 1 98 ? -2.433 -9.326 -4.733 1.00 44.41 98 PRO A CA 1
ATOM 753 C C . PRO A 1 98 ? -1.160 -10.189 -4.880 1.00 44.41 98 PRO A C 1
ATOM 755 O O . PRO A 1 98 ? -0.896 -10.727 -5.950 1.00 44.41 98 PRO A O 1
ATOM 758 N N . SER A 1 99 ? -0.363 -10.355 -3.821 1.00 43.78 99 SER A N 1
ATOM 759 C CA . SER A 1 99 ? 0.737 -11.318 -3.732 1.00 43.78 99 SER A CA 1
ATOM 760 C C . SER A 1 99 ? 0.298 -12.780 -3.873 1.00 43.78 99 SER A C 1
ATOM 762 O O . SER A 1 99 ? 1.123 -13.611 -4.249 1.00 43.78 99 SER A O 1
ATOM 764 N N . THR A 1 100 ? -0.961 -13.108 -3.558 1.00 45.16 100 THR A N 1
ATOM 765 C CA . THR A 1 100 ? -1.482 -14.491 -3.543 1.00 45.16 100 THR A CA 1
ATOM 766 C C . THR A 1 100 ? -2.949 -14.584 -3.974 1.00 45.16 100 THR A C 1
ATOM 768 O O . THR A 1 100 ? -3.726 -15.337 -3.389 1.00 45.16 100 THR A O 1
ATOM 771 N N . SER A 1 101 ? -3.352 -13.860 -5.022 1.00 39.16 101 SER A N 1
ATOM 772 C CA . SER A 1 101 ? -4.649 -14.096 -5.669 1.00 39.16 101 SER A CA 1
ATOM 773 C C . SER A 1 101 ? -4.609 -15.398 -6.482 1.00 39.16 101 SER A C 1
ATOM 775 O O . SER A 1 101 ? -4.505 -15.378 -7.708 1.00 39.16 101 SER A O 1
ATOM 777 N N . SER A 1 102 ? -4.701 -16.537 -5.786 1.00 37.44 102 SER A N 1
ATOM 778 C CA . SER A 1 102 ? -4.985 -17.860 -6.364 1.00 37.44 102 SER A CA 1
ATOM 779 C C . SER A 1 102 ? -6.455 -17.939 -6.794 1.00 37.44 102 SER A C 1
ATOM 781 O O . SER A 1 102 ? -7.222 -18.775 -6.322 1.00 37.44 102 SER A O 1
ATOM 783 N N . PHE A 1 103 ? -6.860 -17.000 -7.646 1.00 37.91 103 PHE A N 1
ATOM 784 C CA . PHE A 1 103 ? -8.164 -16.997 -8.286 1.00 37.91 103 PHE A CA 1
ATOM 785 C C . PHE A 1 103 ? -8.181 -18.133 -9.309 1.00 37.91 103 PHE A C 1
ATOM 787 O O . PHE A 1 103 ? -7.200 -18.292 -10.036 1.00 37.91 103 PHE A O 1
ATOM 794 N N . TYR A 1 104 ? -9.250 -18.933 -9.315 1.00 40.00 104 TYR A N 1
ATOM 795 C CA . TYR A 1 104 ? -9.347 -20.170 -10.090 1.00 40.00 104 TYR A CA 1
ATOM 796 C C . TYR A 1 104 ? -8.916 -19.965 -11.549 1.00 40.00 104 TYR A C 1
ATOM 798 O O . TYR A 1 104 ? -9.634 -19.347 -12.335 1.00 40.00 104 TYR A O 1
ATOM 806 N N . ASN A 1 105 ? -7.760 -20.526 -11.906 1.00 33.56 105 ASN A N 1
ATOM 807 C CA . ASN A 1 105 ? -7.565 -20.984 -13.271 1.00 33.56 105 ASN A CA 1
ATOM 808 C C . ASN A 1 105 ? -8.369 -22.282 -13.368 1.00 33.56 105 ASN A C 1
ATOM 810 O O . ASN A 1 105 ? -8.314 -23.103 -12.452 1.00 33.56 105 ASN A O 1
ATOM 814 N N . PHE A 1 106 ? -9.137 -22.440 -14.438 1.00 32.56 106 PHE A N 1
ATOM 815 C CA . PHE A 1 106 ? -9.544 -23.772 -14.852 1.00 32.56 106 PHE A CA 1
ATOM 816 C C . PHE A 1 106 ? -8.272 -24.426 -15.396 1.00 32.56 106 PHE A C 1
ATOM 818 O O . PHE A 1 106 ? -7.639 -23.858 -16.289 1.00 32.56 106 PHE A O 1
ATOM 825 N N . ASP A 1 107 ? -7.841 -25.532 -14.797 1.00 35.28 107 ASP A N 1
ATOM 826 C CA . ASP A 1 107 ? -6.714 -26.295 -15.320 1.00 35.28 107 ASP A CA 1
ATOM 827 C C . ASP A 1 107 ? -7.210 -27.069 -16.550 1.00 35.28 107 ASP A C 1
ATOM 829 O O . ASP A 1 107 ? -7.745 -28.172 -16.428 1.00 35.28 107 ASP A O 1
ATOM 833 N N . ASP A 1 108 ? -7.058 -26.467 -17.735 1.00 35.34 108 ASP A N 1
ATOM 834 C CA . ASP A 1 108 ? -7.035 -27.206 -19.001 1.00 35.34 108 ASP A CA 1
ATOM 835 C C . ASP A 1 108 ? -5.760 -28.066 -18.998 1.00 35.34 108 ASP A C 1
ATOM 837 O O . ASP A 1 108 ? -4.699 -27.669 -19.489 1.00 35.34 108 ASP A O 1
ATOM 841 N N . ASP A 1 109 ? -5.862 -29.226 -18.346 1.00 36.34 109 ASP A N 1
ATOM 842 C CA . ASP A 1 109 ? -4.836 -30.265 -18.261 1.00 36.34 109 ASP A CA 1
ATOM 843 C C . ASP A 1 109 ? -4.764 -31.020 -19.599 1.00 36.34 109 ASP A C 1
ATOM 845 O O . ASP A 1 109 ? -5.112 -32.199 -19.696 1.00 36.34 109 ASP A O 1
ATOM 849 N N . ASP A 1 110 ? -4.350 -30.300 -20.651 1.00 35.34 110 ASP A N 1
ATOM 850 C CA . ASP A 1 110 ? -4.004 -30.838 -21.975 1.00 35.34 110 ASP A CA 1
ATOM 851 C C . ASP A 1 110 ? -2.717 -31.673 -21.848 1.00 35.34 110 ASP A C 1
ATOM 853 O O . ASP A 1 110 ? -1.600 -31.292 -22.215 1.00 35.34 110 ASP A O 1
ATOM 857 N N . ASN A 1 111 ? -2.897 -32.837 -21.234 1.00 34.75 111 ASN A N 1
ATOM 858 C CA . ASN A 1 111 ? -1.921 -33.889 -21.052 1.00 34.75 111 ASN A CA 1
ATOM 859 C C . ASN A 1 111 ? -1.665 -34.572 -22.405 1.00 34.75 111 ASN A C 1
ATOM 861 O O . ASN A 1 111 ? -2.164 -35.669 -22.655 1.00 34.75 111 ASN A O 1
ATOM 865 N N . GLU A 1 112 ? -0.888 -33.918 -23.281 1.00 31.72 112 GLU A N 1
ATOM 866 C CA . GLU A 1 112 ? -0.268 -34.566 -24.445 1.00 31.72 112 GLU A CA 1
ATOM 867 C C . GLU A 1 112 ? 0.692 -35.661 -23.954 1.00 31.72 112 GLU A C 1
ATOM 869 O O . GLU A 1 112 ? 1.892 -35.459 -23.748 1.00 31.72 112 GLU A O 1
ATOM 874 N N . SER A 1 113 ? 0.133 -36.849 -23.742 1.00 31.19 113 SER A N 1
ATOM 875 C CA . SER A 1 113 ? 0.875 -38.078 -23.526 1.00 31.19 113 SER A CA 1
ATOM 876 C C . SER A 1 113 ? 1.644 -38.430 -24.797 1.00 31.19 113 SER A C 1
ATOM 878 O O . SER A 1 113 ? 1.047 -38.834 -25.794 1.00 31.19 113 SER A O 1
ATOM 880 N N . GLU A 1 114 ? 2.973 -38.302 -24.751 1.00 34.47 114 GLU A N 1
ATOM 881 C CA . GLU A 1 114 ? 3.885 -38.861 -25.757 1.00 34.47 114 GLU A CA 1
ATOM 882 C C . GLU A 1 114 ? 3.790 -40.404 -25.740 1.00 34.47 114 GLU A C 1
ATOM 884 O O . GLU A 1 114 ? 4.591 -41.086 -25.097 1.00 34.47 114 GLU A O 1
ATOM 889 N N . GLU A 1 115 ? 2.784 -40.960 -26.422 1.00 28.19 115 GLU A N 1
ATOM 890 C CA . GLU A 1 115 ? 2.684 -42.395 -26.694 1.00 28.19 115 GLU A CA 1
ATOM 891 C C . GLU A 1 115 ? 3.622 -42.764 -27.855 1.00 28.19 115 GLU A C 1
ATOM 893 O O . GLU A 1 115 ? 3.356 -42.508 -29.029 1.00 28.19 115 GLU A O 1
ATOM 898 N N . ASP A 1 116 ? 4.766 -43.344 -27.490 1.00 35.84 116 ASP A N 1
ATOM 899 C CA . ASP A 1 116 ? 5.784 -43.889 -28.392 1.00 35.84 116 ASP A CA 1
ATOM 900 C C . ASP A 1 116 ? 5.322 -45.233 -28.989 1.00 35.84 116 ASP A C 1
ATOM 902 O O . ASP A 1 116 ? 5.779 -46.302 -28.582 1.00 35.84 116 ASP A O 1
ATOM 906 N N . GLU A 1 117 ? 4.394 -45.184 -29.950 1.00 30.62 117 GLU A N 1
ATOM 907 C CA . GLU A 1 117 ? 4.084 -46.319 -30.829 1.00 30.62 117 GLU A CA 1
ATOM 908 C C . GLU A 1 117 ? 4.608 -46.070 -32.250 1.00 30.62 117 GLU A C 1
ATOM 910 O O . GLU A 1 117 ? 4.046 -45.313 -33.043 1.00 30.62 117 GLU A O 1
ATOM 915 N N . GLY A 1 118 ? 5.718 -46.731 -32.586 1.00 39.09 118 GLY A N 1
ATOM 916 C CA . GLY A 1 118 ? 6.309 -46.675 -33.918 1.00 39.09 118 GLY A CA 1
ATOM 917 C C . GLY A 1 118 ? 5.634 -47.625 -34.910 1.00 39.09 118 GLY A C 1
ATOM 918 O O . GLY A 1 118 ? 5.645 -48.839 -34.711 1.00 39.09 118 GLY A O 1
ATOM 919 N N . GLN A 1 119 ? 5.154 -47.082 -36.030 1.00 28.69 119 GLN A N 1
ATOM 920 C CA . GLN A 1 119 ? 4.898 -47.822 -37.270 1.00 28.69 119 GLN A CA 1
ATOM 921 C C . GLN A 1 119 ? 5.454 -47.043 -38.469 1.00 28.69 119 GLN A C 1
ATOM 923 O O . GLN A 1 119 ? 5.324 -45.821 -38.556 1.00 28.69 119 GLN A O 1
ATOM 928 N N . GLU A 1 120 ? 6.114 -47.761 -39.374 1.00 38.62 120 GLU A N 1
ATOM 929 C CA . GLU A 1 120 ? 6.632 -47.231 -40.636 1.00 38.62 120 GLU A CA 1
ATOM 930 C C . GLU A 1 120 ? 5.523 -47.257 -41.696 1.00 38.62 120 GLU A C 1
ATOM 932 O O . GLU A 1 120 ? 4.921 -48.307 -41.891 1.00 38.62 120 GLU A O 1
ATOM 937 N N . GLU A 1 121 ? 5.306 -46.163 -42.435 1.00 32.31 121 GLU A N 1
ATOM 938 C CA . GLU A 1 121 ? 4.897 -46.235 -43.849 1.00 32.31 121 GLU A CA 1
ATOM 939 C C . GLU A 1 121 ? 5.135 -44.899 -44.587 1.00 32.31 121 GLU A C 1
ATOM 941 O O . GLU A 1 121 ? 5.167 -43.817 -43.995 1.00 32.31 121 GLU A O 1
ATOM 946 N N . ASP A 1 122 ? 5.393 -44.981 -45.894 1.00 44.22 122 ASP A N 1
ATOM 947 C CA . ASP A 1 122 ? 6.183 -43.991 -46.641 1.00 44.22 122 ASP A CA 1
ATOM 948 C C . ASP A 1 122 ? 5.319 -43.150 -47.615 1.00 44.22 122 ASP A C 1
ATOM 950 O O . ASP A 1 122 ? 5.284 -43.398 -48.823 1.00 44.22 122 ASP A O 1
ATOM 954 N N . GLU A 1 123 ? 4.619 -42.121 -47.110 1.00 43.84 123 GLU A N 1
ATOM 955 C CA . GLU A 1 123 ? 3.842 -41.184 -47.948 1.00 43.84 123 GLU A CA 1
ATOM 956 C C . GLU A 1 123 ? 4.492 -39.796 -48.127 1.00 43.84 123 GLU A C 1
ATOM 958 O O . GLU A 1 123 ? 4.692 -39.003 -47.199 1.00 43.84 123 GLU A O 1
ATOM 963 N N . LYS A 1 124 ? 4.772 -39.456 -49.392 1.00 48.59 124 LYS A N 1
ATOM 964 C CA . LYS A 1 124 ? 5.572 -38.291 -49.809 1.00 48.59 124 LYS A CA 1
ATOM 965 C C . LYS A 1 124 ? 4.783 -36.978 -49.803 1.00 48.59 124 LYS A C 1
ATOM 967 O O . LYS A 1 124 ? 4.469 -36.415 -50.852 1.00 48.59 124 LYS A O 1
ATOM 972 N N . LYS A 1 125 ? 4.548 -36.432 -48.608 1.00 54.22 125 LYS A N 1
ATOM 973 C CA . LYS A 1 125 ? 4.117 -35.032 -48.423 1.00 54.22 125 LYS A CA 1
ATOM 974 C C . LYS A 1 125 ? 5.117 -34.074 -49.114 1.00 54.22 125 LYS A C 1
ATOM 976 O O . LYS A 1 125 ? 6.323 -34.343 -49.104 1.00 54.22 125 LYS A O 1
ATOM 981 N N . PRO A 1 126 ? 4.666 -32.957 -49.722 1.00 55.12 126 PRO A N 1
ATOM 982 C CA . PRO A 1 126 ? 5.558 -32.035 -50.427 1.00 55.12 126 PRO A CA 1
ATOM 983 C C . PRO A 1 126 ? 6.628 -31.487 -49.475 1.00 55.12 126 PRO A C 1
ATOM 985 O O . PRO A 1 126 ? 6.324 -31.099 -48.345 1.00 55.12 126 PRO A O 1
ATOM 988 N N . LYS A 1 127 ? 7.889 -31.464 -49.930 1.00 68.31 127 LYS A N 1
ATOM 989 C CA . LYS A 1 127 ? 9.072 -31.156 -49.107 1.00 68.31 127 LYS A CA 1
ATOM 990 C C . LYS A 1 127 ? 9.068 -29.706 -48.602 1.00 68.31 127 LYS A C 1
ATOM 992 O O . LYS A 1 127 ? 9.714 -28.834 -49.178 1.00 68.31 127 LYS A O 1
ATOM 997 N N . LYS A 1 128 ? 8.363 -29.453 -47.496 1.00 75.88 128 LYS A N 1
AT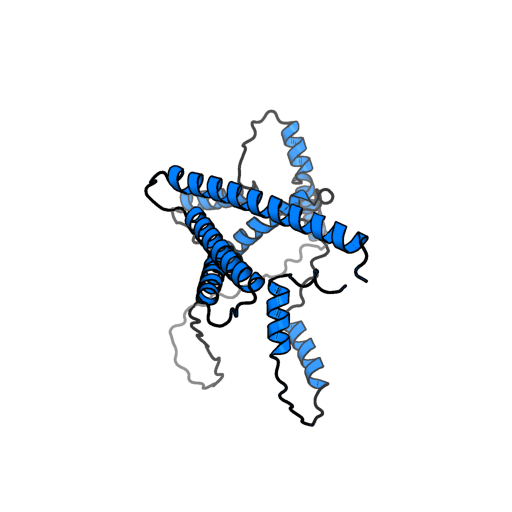OM 998 C CA . LYS A 1 128 ? 8.406 -28.186 -46.759 1.00 75.88 128 LYS A CA 1
ATOM 999 C C . LYS A 1 128 ? 9.834 -27.963 -46.259 1.00 75.88 128 LYS A C 1
ATOM 1001 O O . LYS A 1 128 ? 10.314 -28.711 -45.411 1.00 75.88 128 LYS A O 1
ATOM 1006 N N . TYR A 1 129 ? 10.512 -26.953 -46.797 1.00 86.00 129 TYR A N 1
ATOM 1007 C CA . TYR A 1 129 ? 11.884 -26.637 -46.409 1.00 86.00 129 TYR A CA 1
ATOM 1008 C C . TYR A 1 129 ? 11.951 -26.273 -44.920 1.00 86.00 129 TYR A C 1
ATOM 1010 O O . TYR A 1 129 ? 11.283 -25.344 -44.465 1.00 86.00 129 TYR A O 1
ATOM 1018 N N . VAL A 1 130 ? 12.772 -27.012 -44.173 1.00 83.25 130 VAL A N 1
ATOM 1019 C CA . VAL A 1 130 ? 13.126 -26.709 -42.785 1.00 83.25 130 VAL A CA 1
ATOM 1020 C C . VAL A 1 130 ? 14.537 -26.120 -42.807 1.00 83.25 130 VAL A C 1
ATOM 1022 O O . VAL A 1 130 ? 15.471 -26.844 -43.155 1.00 83.25 130 VAL A O 1
ATOM 1025 N N . PRO A 1 131 ? 14.723 -24.830 -42.466 1.00 87.19 131 PRO A N 1
ATOM 1026 C CA . PRO A 1 131 ? 16.049 -24.229 -42.414 1.00 87.19 131 PRO A CA 1
ATOM 1027 C C . PRO A 1 131 ? 16.985 -25.000 -41.466 1.00 87.19 131 PRO A C 1
ATOM 1029 O O . PRO A 1 131 ? 16.550 -25.378 -40.370 1.00 87.19 131 PRO A O 1
ATOM 1032 N N . PRO A 1 132 ? 18.262 -25.218 -41.834 1.00 84.19 132 PRO A N 1
ATOM 1033 C CA . PRO A 1 132 ? 19.238 -25.844 -40.952 1.00 84.19 132 PRO A CA 1
ATOM 1034 C C . PRO A 1 132 ? 19.321 -25.122 -39.604 1.00 84.19 132 PRO A C 1
ATOM 1036 O O . PRO A 1 132 ? 19.467 -23.900 -39.546 1.00 84.19 132 PRO A O 1
ATOM 1039 N N . LYS A 1 133 ? 19.259 -25.884 -38.506 1.00 82.19 133 LYS A N 1
ATOM 1040 C CA . LYS A 1 133 ? 19.440 -25.356 -37.147 1.00 82.19 133 LYS A CA 1
ATOM 1041 C C . LYS A 1 133 ? 20.919 -25.031 -36.919 1.00 82.19 133 LYS A C 1
ATOM 1043 O O . LYS A 1 133 ? 21.654 -25.824 -36.339 1.00 82.19 133 LYS A O 1
ATOM 1048 N N . MET A 1 134 ? 21.338 -23.867 -37.414 1.00 74.94 134 MET A N 1
ATOM 1049 C CA . MET A 1 134 ? 22.673 -23.296 -37.233 1.00 74.94 134 MET A CA 1
ATOM 1050 C C . MET A 1 134 ? 23.009 -23.216 -35.739 1.00 74.94 134 MET A C 1
ATOM 1052 O O . MET A 1 134 ? 22.493 -22.363 -35.017 1.00 74.94 134 MET A O 1
ATOM 1056 N N . MET A 1 135 ? 23.871 -24.115 -35.266 1.00 70.12 135 MET A N 1
ATOM 1057 C CA . MET A 1 135 ? 24.488 -23.987 -33.949 1.00 70.12 135 MET A CA 1
ATOM 1058 C C . MET A 1 135 ? 25.551 -22.886 -33.982 1.00 70.12 135 MET A C 1
ATOM 1060 O O . MET A 1 135 ? 26.192 -22.669 -35.009 1.00 70.12 135 MET A O 1
ATOM 1064 N N . ALA A 1 136 ? 25.760 -22.204 -32.855 1.00 77.12 136 ALA A N 1
ATOM 1065 C CA . ALA A 1 136 ? 26.828 -21.219 -32.739 1.00 77.12 136 ALA A CA 1
ATOM 1066 C C . ALA A 1 136 ? 28.192 -21.919 -32.854 1.00 77.12 136 ALA A C 1
ATOM 1068 O O . ALA A 1 136 ? 28.663 -22.544 -31.900 1.00 77.12 136 ALA A O 1
ATOM 1069 N N . VAL A 1 137 ? 28.812 -21.821 -34.033 1.00 79.62 137 VAL A N 1
ATOM 1070 C CA . VAL A 1 137 ? 30.215 -22.189 -34.240 1.00 79.62 137 VAL A CA 1
ATOM 1071 C C . VAL A 1 137 ? 31.048 -21.347 -33.279 1.00 79.62 137 VAL A C 1
ATOM 1073 O O . VAL A 1 137 ? 30.861 -20.131 -33.186 1.00 79.62 137 VAL A O 1
ATOM 1076 N N . ARG A 1 138 ? 31.941 -21.990 -32.523 1.00 65.12 138 ARG A N 1
ATOM 1077 C CA . ARG A 1 138 ? 32.888 -21.253 -31.691 1.00 65.12 138 ARG A CA 1
ATOM 1078 C C . ARG A 1 138 ? 33.870 -20.551 -32.614 1.00 65.12 138 ARG A C 1
ATOM 1080 O O . ARG A 1 138 ? 34.592 -21.211 -33.349 1.00 65.12 138 ARG A O 1
ATOM 1087 N N . TYR A 1 139 ? 33.880 -19.226 -32.555 1.00 70.50 139 TYR A N 1
ATOM 1088 C CA . TYR A 1 139 ? 35.027 -18.465 -33.013 1.00 70.50 139 TYR A CA 1
ATOM 1089 C C . TYR A 1 139 ? 36.121 -18.593 -31.959 1.00 70.50 139 TYR A C 1
ATOM 1091 O O . TYR A 1 139 ? 35.928 -18.241 -30.785 1.00 70.50 139 TYR A O 1
ATOM 1099 N N . ASP A 1 140 ? 37.274 -19.070 -32.399 1.00 68.31 140 ASP A N 1
ATOM 1100 C CA . ASP A 1 140 ? 38.498 -19.069 -31.616 1.00 68.31 140 ASP A CA 1
ATOM 1101 C C . ASP A 1 140 ? 39.108 -17.653 -31.637 1.00 68.31 140 ASP A C 1
ATOM 1103 O O . ASP A 1 140 ? 40.216 -17.445 -32.111 1.00 68.31 140 ASP A O 1
ATOM 1107 N N . GLU A 1 141 ? 38.351 -16.663 -31.125 1.00 59.34 141 GLU A N 1
ATOM 1108 C CA . GLU A 1 141 ? 38.945 -15.438 -30.557 1.00 59.34 141 GLU A CA 1
ATOM 1109 C C . GLU A 1 141 ? 40.031 -15.901 -29.573 1.00 59.34 141 GLU A C 1
ATOM 1111 O O . GLU A 1 141 ? 39.738 -16.767 -28.736 1.00 59.34 141 GLU A O 1
ATOM 1116 N N . ASP A 1 142 ? 41.245 -15.360 -29.626 1.00 68.25 142 ASP A N 1
ATOM 1117 C CA . ASP A 1 142 ? 42.292 -15.787 -28.691 1.00 68.25 142 ASP A CA 1
ATOM 1118 C C . ASP A 1 142 ? 41.834 -15.566 -27.238 1.00 68.25 142 ASP A C 1
ATOM 1120 O O . ASP A 1 142 ? 41.051 -14.659 -26.935 1.00 68.25 142 ASP A O 1
ATOM 1124 N N . GLU A 1 143 ? 42.312 -16.388 -26.299 1.00 70.56 143 GLU A N 1
ATOM 1125 C CA . GLU A 1 143 ? 41.903 -16.275 -24.887 1.00 70.56 143 GLU A CA 1
ATOM 1126 C C . GLU A 1 143 ? 42.217 -14.867 -24.331 1.00 70.56 143 GLU A C 1
ATOM 1128 O O . GLU A 1 143 ? 41.388 -14.261 -23.647 1.00 70.56 143 GLU A O 1
ATOM 1133 N N . ASN A 1 144 ? 43.321 -14.271 -24.800 1.00 74.69 144 ASN A N 1
ATOM 1134 C CA . ASN A 1 144 ? 43.694 -12.869 -24.589 1.00 74.69 144 ASN A CA 1
ATOM 1135 C C . ASN A 1 144 ? 42.653 -11.851 -25.100 1.00 74.69 144 ASN A C 1
ATOM 1137 O O . ASN A 1 144 ? 42.419 -10.840 -24.438 1.00 74.69 144 ASN A O 1
ATOM 1141 N N . GLU A 1 145 ? 42.025 -12.072 -26.261 1.00 79.44 145 GLU A N 1
ATOM 1142 C CA . GLU A 1 145 ? 40.997 -11.161 -26.791 1.00 79.44 145 GLU A CA 1
ATOM 1143 C C . GLU A 1 145 ? 39.734 -11.210 -25.933 1.00 79.44 145 GLU A C 1
ATOM 1145 O O . GLU A 1 145 ? 39.151 -10.170 -25.613 1.00 79.44 145 GLU A O 1
ATOM 1150 N N . LYS A 1 146 ? 39.339 -12.414 -25.501 1.00 77.38 146 LYS A N 1
ATOM 1151 C CA . LYS A 1 146 ? 38.198 -12.619 -24.600 1.00 77.38 146 LYS A CA 1
ATOM 1152 C C . LYS A 1 146 ? 38.423 -11.917 -23.256 1.00 77.38 146 LYS A C 1
ATOM 1154 O O . LYS A 1 146 ? 37.510 -11.249 -22.759 1.00 77.38 146 LYS A O 1
ATOM 1159 N N . GLU A 1 147 ? 39.634 -11.990 -22.702 1.00 81.50 147 GLU A N 1
ATOM 1160 C CA . GLU A 1 147 ? 40.012 -11.257 -21.489 1.00 81.50 147 GLU A CA 1
ATOM 1161 C C . GLU A 1 147 ? 40.083 -9.738 -21.702 1.00 81.50 147 GLU A C 1
ATOM 1163 O O . GLU A 1 147 ? 39.513 -8.985 -20.908 1.00 81.50 147 GLU A O 1
ATOM 1168 N N . ALA A 1 148 ? 40.695 -9.259 -22.789 1.00 85.62 148 ALA A N 1
ATOM 1169 C CA . ALA A 1 148 ? 40.771 -7.832 -23.109 1.00 85.62 148 ALA A CA 1
ATOM 1170 C C . ALA A 1 148 ? 39.373 -7.203 -23.244 1.00 85.62 148 ALA A C 1
ATOM 1172 O O . ALA A 1 148 ? 39.093 -6.158 -22.651 1.00 85.62 148 ALA A O 1
ATOM 1173 N N . LYS A 1 149 ? 38.467 -7.893 -23.942 1.00 84.44 149 LYS A N 1
ATOM 1174 C CA . LYS A 1 149 ? 37.053 -7.539 -24.142 1.00 84.44 149 LYS A CA 1
ATOM 1175 C C . LYS A 1 149 ? 36.267 -7.568 -22.828 1.00 84.44 149 LYS A C 1
ATOM 1177 O O . LYS A 1 149 ? 35.450 -6.682 -22.575 1.00 84.44 149 LYS A O 1
ATOM 1182 N N . ALA A 1 150 ? 36.549 -8.521 -21.934 1.00 84.69 150 ALA A N 1
ATOM 1183 C CA . ALA A 1 150 ? 35.991 -8.540 -20.580 1.00 84.69 150 ALA A CA 1
ATOM 1184 C C . ALA A 1 150 ? 36.512 -7.379 -19.707 1.00 84.69 150 ALA A C 1
ATOM 1186 O O . ALA A 1 150 ? 35.737 -6.783 -18.954 1.00 84.69 150 ALA A O 1
ATOM 1187 N N . MET A 1 151 ? 37.789 -7.012 -19.837 1.00 82.75 151 MET A N 1
ATOM 1188 C CA . MET A 1 151 ? 38.420 -5.905 -19.110 1.00 82.75 151 MET A CA 1
ATOM 1189 C C . MET A 1 151 ? 37.968 -4.530 -19.615 1.00 82.75 151 MET A C 1
ATOM 1191 O O . MET A 1 151 ? 37.710 -3.640 -18.805 1.00 82.75 151 MET A O 1
ATOM 1195 N N . GLU A 1 152 ? 37.803 -4.338 -20.925 1.00 82.75 152 GLU A N 1
ATOM 1196 C CA . GLU A 1 152 ? 37.163 -3.146 -21.498 1.00 82.75 152 GLU A CA 1
ATOM 1197 C C . GLU A 1 152 ? 35.722 -3.017 -20.990 1.00 82.75 152 GLU A C 1
ATOM 1199 O O . GLU A 1 152 ? 35.310 -1.967 -20.494 1.00 82.75 152 GLU A O 1
ATOM 1204 N N . LYS A 1 153 ? 34.975 -4.123 -21.006 1.00 82.75 153 LYS A N 1
ATOM 1205 C CA . LYS A 1 153 ? 33.606 -4.191 -20.499 1.00 82.75 153 LYS A CA 1
ATOM 1206 C C . LYS A 1 153 ? 33.511 -3.889 -18.998 1.00 82.75 153 LYS A C 1
ATOM 1208 O O . LYS A 1 153 ? 32.574 -3.213 -18.572 1.00 82.75 153 LYS A O 1
ATOM 1213 N N . ALA A 1 154 ? 34.488 -4.319 -18.200 1.00 79.44 154 ALA A N 1
ATOM 1214 C CA . ALA A 1 154 ? 34.605 -3.955 -16.789 1.00 79.44 154 ALA A CA 1
ATOM 1215 C C . ALA A 1 154 ? 34.912 -2.457 -16.602 1.00 79.44 154 ALA A C 1
ATOM 1217 O O . ALA A 1 154 ? 34.239 -1.801 -15.808 1.00 79.44 154 ALA A O 1
ATOM 1218 N N . LYS A 1 155 ? 35.847 -1.886 -17.378 1.00 83.94 155 LYS A N 1
ATOM 1219 C CA . LYS A 1 155 ? 36.137 -0.437 -17.385 1.00 83.94 155 LYS A CA 1
ATOM 1220 C C . LYS A 1 155 ? 34.894 0.380 -17.753 1.00 83.94 155 LYS A C 1
ATOM 1222 O O . LYS A 1 155 ? 34.553 1.324 -17.046 1.00 83.94 155 LYS A O 1
ATOM 1227 N N . ARG A 1 156 ? 34.163 -0.017 -18.801 1.00 80.81 156 ARG A N 1
ATOM 1228 C CA . ARG A 1 156 ? 32.909 0.631 -19.214 1.00 80.81 156 ARG A CA 1
ATOM 1229 C C . ARG A 1 156 ? 31.843 0.560 -18.119 1.00 80.81 156 ARG A C 1
ATOM 1231 O O . ARG A 1 156 ? 31.226 1.578 -17.836 1.00 80.81 156 ARG A O 1
ATOM 1238 N N . ARG A 1 157 ? 31.667 -0.585 -17.447 1.00 77.38 157 ARG A N 1
ATOM 1239 C CA . ARG A 1 157 ? 30.747 -0.719 -16.297 1.00 77.38 157 ARG A CA 1
ATOM 1240 C C . ARG A 1 157 ? 31.165 0.128 -15.091 1.00 77.38 157 ARG A C 1
ATOM 1242 O O . ARG A 1 157 ? 30.296 0.701 -14.449 1.00 77.38 157 ARG A O 1
ATOM 1249 N N . ALA A 1 158 ? 32.462 0.260 -14.811 1.00 76.56 158 ALA A N 1
ATOM 1250 C CA . ALA A 1 158 ? 32.969 1.144 -13.759 1.00 76.56 158 ALA A CA 1
ATOM 1251 C C . ALA A 1 158 ? 32.721 2.633 -14.076 1.00 76.56 158 ALA A C 1
ATOM 1253 O O . ALA A 1 158 ? 32.323 3.389 -13.194 1.00 76.56 158 ALA A O 1
ATOM 1254 N N . LEU A 1 159 ? 32.879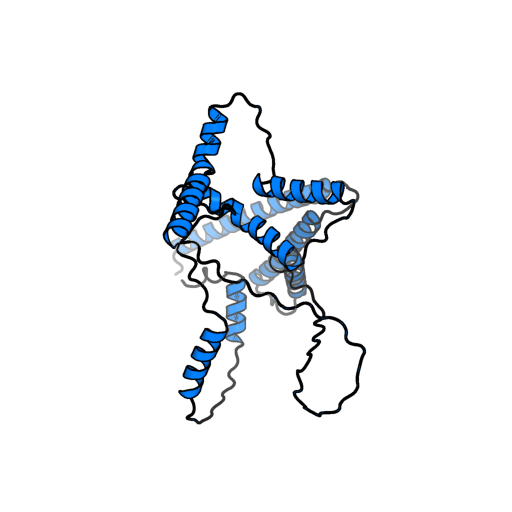 3.047 -15.338 1.00 79.12 159 LEU A N 1
ATOM 1255 C CA . LEU A 1 159 ? 32.574 4.408 -15.808 1.00 79.12 159 LEU A CA 1
ATOM 1256 C C . LEU A 1 159 ? 31.066 4.684 -15.951 1.00 79.12 159 LEU A C 1
ATOM 1258 O O . LEU A 1 159 ? 30.640 5.830 -15.858 1.00 79.12 159 LEU A O 1
ATOM 1262 N N . GLN A 1 160 ? 30.257 3.643 -16.158 1.00 71.62 160 GLN A N 1
ATOM 1263 C CA . GLN A 1 160 ? 28.789 3.680 -16.112 1.00 71.62 160 GLN A CA 1
ATOM 1264 C C . GLN A 1 160 ? 28.235 3.316 -14.720 1.00 71.62 160 GLN A C 1
ATOM 1266 O O . GLN A 1 160 ? 27.036 3.073 -14.577 1.00 71.62 160 GLN A O 1
ATOM 1271 N N . SER A 1 161 ? 29.089 3.273 -13.690 1.00 78.12 161 SER A N 1
ATOM 1272 C CA . SER A 1 161 ? 28.633 3.205 -12.304 1.00 78.12 161 SER A CA 1
ATOM 1273 C C . SER A 1 161 ? 27.941 4.513 -11.934 1.00 78.12 161 SER A C 1
ATOM 1275 O O . SER A 1 161 ? 28.263 5.587 -12.454 1.00 78.12 161 SER A O 1
ATOM 1277 N N . SER A 1 162 ? 26.997 4.438 -11.000 1.00 76.88 162 SER A N 1
ATOM 1278 C CA . SER A 1 162 ? 26.246 5.625 -10.605 1.00 76.88 162 SER A CA 1
ATOM 1279 C C . SER A 1 162 ? 27.116 6.667 -9.886 1.00 76.88 162 SER A C 1
ATOM 1281 O O . SER A 1 162 ? 26.727 7.823 -9.931 1.00 76.88 162 SER A O 1
ATOM 1283 N N . LEU A 1 163 ? 28.303 6.329 -9.350 1.00 82.19 163 LEU A N 1
ATOM 1284 C CA . LEU A 1 163 ? 29.240 7.322 -8.794 1.00 82.19 163 LEU A CA 1
ATOM 1285 C C . LEU A 1 163 ? 29.749 8.275 -9.874 1.00 82.19 163 LEU A C 1
ATOM 1287 O O . LEU A 1 163 ? 29.671 9.492 -9.748 1.00 82.19 163 LEU A O 1
ATOM 1291 N N . VAL A 1 164 ? 30.274 7.701 -10.957 1.00 82.88 164 VAL A N 1
ATOM 1292 C CA . VAL A 1 164 ? 30.832 8.465 -12.077 1.00 82.88 164 VAL A CA 1
ATOM 1293 C C . VAL A 1 164 ? 29.711 9.201 -12.814 1.00 82.88 164 VAL A C 1
ATOM 1295 O O . VAL A 1 164 ? 29.926 10.304 -13.309 1.00 82.88 164 VAL A O 1
ATOM 1298 N N . GLN A 1 165 ? 28.496 8.642 -12.830 1.00 81.12 165 GLN A N 1
ATOM 1299 C CA . GLN A 1 165 ? 27.312 9.316 -13.359 1.00 81.12 165 GLN A CA 1
ATOM 1300 C C . GLN A 1 165 ? 26.850 10.487 -12.472 1.00 81.12 165 GLN A C 1
ATOM 1302 O O . GLN A 1 165 ? 26.516 11.541 -13.003 1.00 81.12 165 GLN A O 1
ATOM 1307 N N . GLU A 1 166 ? 26.839 10.343 -11.145 1.00 83.88 166 GLU A N 1
ATOM 1308 C CA . GLU A 1 166 ? 26.469 11.395 -10.185 1.00 83.88 166 GLU A CA 1
ATOM 1309 C C . GLU A 1 166 ? 27.474 12.549 -10.208 1.00 83.88 166 GLU A C 1
ATOM 1311 O O . GLU A 1 166 ? 27.083 13.687 -10.451 1.00 83.88 166 GLU A O 1
ATOM 1316 N N . LEU A 1 167 ? 28.773 12.252 -10.099 1.00 86.94 167 LEU A N 1
ATOM 1317 C CA . LEU A 1 167 ? 29.840 13.247 -10.244 1.00 86.94 167 LEU A CA 1
ATOM 1318 C C . LEU A 1 167 ? 29.756 13.962 -11.600 1.00 86.94 167 LEU A C 1
ATOM 1320 O O . LEU A 1 167 ? 29.862 15.184 -11.665 1.00 86.94 167 LEU A O 1
ATOM 1324 N N . ARG A 1 168 ? 29.496 13.229 -12.693 1.00 86.00 168 ARG A N 1
ATOM 1325 C CA . ARG A 1 168 ? 29.300 13.832 -14.020 1.00 86.00 168 ARG A CA 1
ATOM 1326 C C . ARG A 1 168 ? 28.112 14.796 -14.069 1.00 86.00 168 ARG A C 1
ATOM 1328 O O . ARG A 1 168 ? 28.188 15.745 -14.835 1.00 86.00 168 ARG A O 1
ATOM 1335 N N . GLN A 1 169 ? 27.050 14.558 -13.299 1.00 85.62 169 GLN A N 1
ATOM 1336 C CA . GLN A 1 169 ? 25.892 15.456 -13.220 1.00 85.62 169 GLN A CA 1
ATOM 1337 C C . GLN A 1 169 ? 26.206 16.692 -12.367 1.00 85.62 169 GLN A C 1
ATOM 1339 O O . GLN A 1 169 ? 25.932 17.804 -12.800 1.00 85.62 169 GLN A O 1
ATOM 1344 N N . GLN A 1 170 ? 26.867 16.516 -11.216 1.00 87.44 170 GLN A N 1
ATOM 1345 C CA . GLN A 1 170 ? 27.310 17.624 -10.353 1.00 87.44 170 GLN A CA 1
ATOM 1346 C C . GLN A 1 170 ? 28.278 18.589 -11.066 1.00 87.44 170 GLN A C 1
ATOM 1348 O O . GLN A 1 170 ? 28.263 19.784 -10.787 1.00 87.44 170 GLN A O 1
ATOM 1353 N N . TYR A 1 171 ? 29.097 18.084 -11.996 1.00 89.88 171 TYR A N 1
ATOM 1354 C CA . TYR A 1 171 ? 30.022 18.874 -12.820 1.00 89.88 171 TYR A CA 1
ATOM 1355 C C . TYR A 1 171 ? 29.495 19.185 -14.238 1.00 89.88 171 TYR A C 1
ATOM 1357 O O . TYR A 1 171 ? 30.291 19.520 -15.117 1.00 89.88 171 TYR A O 1
ATOM 1365 N N . SER A 1 172 ? 28.187 19.068 -14.499 1.00 87.44 172 SER A N 1
ATOM 1366 C CA . SER A 1 172 ? 27.600 19.455 -15.788 1.00 87.44 172 SER A CA 1
ATOM 1367 C C . SER A 1 172 ? 26.471 20.467 -15.633 1.00 87.44 172 SER A C 1
ATOM 1369 O O . SER A 1 172 ? 25.418 20.129 -15.103 1.00 87.44 172 SER A O 1
ATOM 1371 N N . ASP A 1 173 ? 26.622 21.644 -16.243 1.00 89.69 173 ASP A N 1
ATOM 1372 C CA . ASP A 1 173 ? 25.577 22.681 -16.338 1.00 89.69 173 ASP A CA 1
ATOM 1373 C C . ASP A 1 173 ? 24.412 22.301 -17.290 1.00 89.69 173 ASP A C 1
ATOM 1375 O O . ASP A 1 173 ? 23.656 23.154 -17.756 1.00 89.69 173 ASP A O 1
ATOM 1379 N N . ALA A 1 174 ? 24.278 21.017 -17.634 1.00 88.31 174 ALA A N 1
ATOM 1380 C CA . ALA A 1 174 ? 23.195 20.501 -18.460 1.00 88.31 174 ALA A CA 1
ATOM 1381 C C . ALA A 1 174 ? 21.949 20.241 -17.588 1.00 88.31 174 ALA A C 1
ATOM 1383 O O . ALA A 1 174 ? 22.081 19.649 -16.516 1.00 88.31 174 ALA A O 1
ATOM 1384 N N . PRO A 1 175 ? 20.738 20.630 -18.028 1.00 85.81 175 PRO A N 1
ATOM 1385 C CA . PRO A 1 175 ? 19.526 20.460 -17.230 1.00 85.81 175 PRO A CA 1
ATOM 1386 C C . PRO A 1 175 ? 19.216 18.976 -16.988 1.00 85.81 175 PRO A C 1
ATOM 1388 O O . PRO A 1 175 ? 19.203 18.175 -17.927 1.00 85.81 175 PRO A O 1
ATOM 1391 N N . GLU A 1 176 ? 18.928 18.606 -15.738 1.00 75.88 176 GLU A N 1
ATOM 1392 C CA . GLU A 1 176 ? 18.539 17.236 -15.401 1.00 75.88 176 GLU A CA 1
ATOM 1393 C C . GLU A 1 176 ? 17.057 16.974 -15.711 1.00 75.88 176 GLU A C 1
ATOM 1395 O O . GLU A 1 176 ? 16.157 17.650 -15.214 1.00 75.88 176 GLU A O 1
ATOM 1400 N N . GLU A 1 177 ? 16.793 15.925 -16.493 1.00 77.56 177 GLU A N 1
ATOM 1401 C CA . GLU A 1 177 ? 15.449 15.374 -16.653 1.00 77.56 177 GLU A CA 1
ATOM 1402 C C . GLU A 1 177 ? 15.075 14.484 -15.458 1.00 77.56 177 GLU A C 1
ATOM 1404 O O . GLU A 1 177 ? 15.499 13.326 -15.365 1.00 77.56 177 GLU A O 1
ATOM 1409 N N . TYR A 1 178 ? 14.229 15.007 -14.570 1.00 74.62 178 TYR A N 1
ATOM 1410 C CA . TYR A 1 178 ? 13.625 14.237 -13.483 1.00 74.62 178 TYR A CA 1
ATOM 1411 C C . TYR A 1 178 ? 12.611 13.222 -14.041 1.00 74.62 178 TYR A C 1
ATOM 1413 O O . TYR A 1 178 ? 11.740 13.581 -14.835 1.00 74.62 178 TYR A O 1
ATOM 1421 N N . ARG A 1 179 ? 12.717 11.940 -13.661 1.00 68.12 179 ARG A N 1
ATOM 1422 C CA . ARG A 1 179 ? 11.877 10.852 -14.203 1.00 68.12 179 ARG A CA 1
ATOM 1423 C C . ARG A 1 179 ? 11.545 9.807 -13.134 1.00 68.12 179 ARG A C 1
ATOM 1425 O O . ARG A 1 179 ? 12.438 9.306 -12.461 1.00 68.12 179 ARG A O 1
ATOM 1432 N N . GLU A 1 180 ? 10.279 9.398 -13.059 1.00 68.25 180 GLU A N 1
ATOM 1433 C CA . GLU A 1 180 ? 9.799 8.338 -12.147 1.00 68.25 180 GLU A CA 1
ATOM 1434 C C . GLU A 1 180 ? 10.310 6.932 -12.522 1.00 68.25 180 GLU A C 1
ATOM 1436 O O . GLU A 1 180 ? 10.396 6.032 -11.685 1.00 68.25 180 GLU A O 1
ATOM 1441 N N . LYS A 1 181 ? 10.646 6.721 -13.801 1.00 70.00 181 LYS A N 1
ATOM 1442 C CA . LYS A 1 181 ? 11.149 5.447 -14.332 1.00 70.00 181 LYS A CA 1
ATOM 1443 C C . LYS A 1 181 ? 12.678 5.435 -14.360 1.00 70.00 181 LYS A C 1
ATOM 1445 O O . LYS A 1 181 ? 13.309 6.360 -14.866 1.00 70.00 181 LYS A O 1
ATOM 1450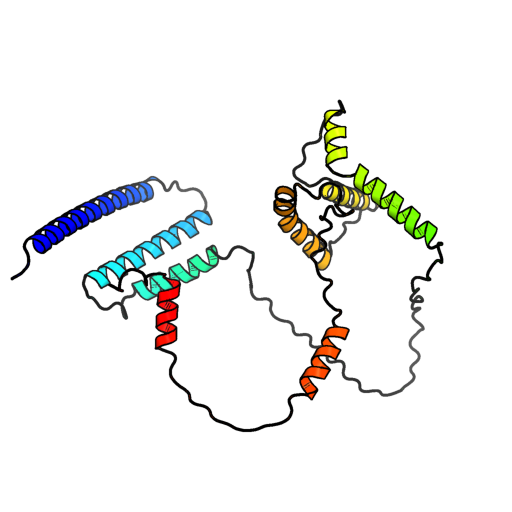 N N . SER A 1 182 ? 13.273 4.327 -13.911 1.00 71.25 182 SER A N 1
ATOM 1451 C CA . SER A 1 182 ? 14.719 4.075 -14.023 1.00 71.25 182 SER A CA 1
ATOM 1452 C C . SER A 1 182 ? 15.218 4.261 -15.465 1.00 71.25 182 SER A C 1
ATOM 1454 O O . SER A 1 182 ? 14.606 3.732 -16.397 1.00 71.25 182 SER A O 1
ATOM 1456 N N . ARG A 1 183 ? 16.351 4.963 -15.643 1.00 72.38 183 ARG A N 1
ATOM 1457 C CA . ARG A 1 183 ? 16.892 5.385 -16.955 1.00 72.38 183 ARG A CA 1
ATOM 1458 C C . ARG A 1 183 ? 16.945 4.248 -17.988 1.00 72.38 183 ARG A C 1
ATOM 1460 O O . ARG A 1 183 ? 16.414 4.414 -19.078 1.00 72.38 183 ARG A O 1
ATOM 1467 N N . LYS A 1 184 ? 17.412 3.055 -17.599 1.00 72.25 184 LYS A N 1
ATOM 1468 C CA . LYS A 1 184 ? 17.474 1.867 -18.479 1.00 72.25 184 LYS A CA 1
ATOM 1469 C C . LYS A 1 184 ? 16.107 1.356 -18.953 1.00 72.25 184 LYS A C 1
ATOM 1471 O O . LYS A 1 184 ? 16.007 0.797 -20.039 1.00 72.25 184 LYS A O 1
ATOM 1476 N N . ARG A 1 185 ? 15.045 1.520 -18.152 1.00 77.00 185 ARG A N 1
ATOM 1477 C CA . ARG A 1 185 ? 13.679 1.166 -18.583 1.00 77.00 185 ARG A CA 1
ATOM 1478 C C . ARG A 1 185 ? 13.117 2.206 -19.532 1.00 77.00 185 ARG A C 1
ATOM 1480 O O . ARG A 1 185 ? 12.514 1.814 -20.515 1.00 77.00 185 ARG A O 1
ATOM 1487 N N . PHE A 1 186 ? 13.352 3.489 -19.261 1.00 82.12 186 PHE A N 1
ATOM 1488 C CA . PHE A 1 186 ? 12.986 4.567 -20.177 1.00 82.12 186 PHE A CA 1
ATOM 1489 C C . PHE A 1 186 ? 13.698 4.414 -21.532 1.00 82.12 186 PHE A C 1
ATOM 1491 O O . PHE A 1 186 ? 13.064 4.542 -22.569 1.00 82.12 186 PHE A O 1
ATOM 1498 N N . GLU A 1 187 ? 14.983 4.053 -21.532 1.00 85.06 187 GLU A N 1
ATOM 1499 C CA . GLU A 1 187 ? 15.751 3.736 -22.744 1.00 85.06 187 GLU A CA 1
ATOM 1500 C C . GLU A 1 187 ? 15.130 2.558 -23.520 1.00 85.06 187 GLU A C 1
ATOM 1502 O O . GLU A 1 187 ? 14.819 2.716 -24.695 1.00 85.06 187 GLU A O 1
ATOM 1507 N N . ALA A 1 188 ? 14.848 1.424 -22.866 1.00 85.69 188 ALA A N 1
ATOM 1508 C CA . ALA A 1 188 ? 14.236 0.250 -23.508 1.00 85.69 188 ALA A CA 1
ATOM 1509 C C . ALA A 1 188 ? 12.738 0.415 -23.862 1.00 85.69 188 ALA A C 1
ATOM 1511 O O . ALA A 1 188 ? 12.191 -0.321 -24.680 1.00 85.69 188 ALA A O 1
ATOM 1512 N N . GLU A 1 189 ? 12.026 1.339 -23.221 1.00 85.38 189 GLU A N 1
ATOM 1513 C CA . GLU A 1 189 ? 10.659 1.740 -23.575 1.00 85.38 189 GLU A CA 1
ATOM 1514 C C . GLU A 1 189 ? 10.678 2.650 -24.808 1.00 85.38 189 GLU A C 1
ATOM 1516 O O . GLU A 1 189 ? 9.954 2.380 -25.759 1.00 85.38 189 GLU A O 1
ATOM 1521 N N . LYS A 1 190 ? 11.602 3.616 -24.858 1.00 91.00 190 LYS A N 1
ATOM 1522 C CA . LYS A 1 190 ? 11.831 4.499 -26.009 1.00 91.00 190 LYS A CA 1
ATOM 1523 C C . LYS A 1 190 ? 12.421 3.780 -27.229 1.00 91.00 190 LYS A C 1
ATOM 1525 O O . LYS A 1 190 ? 12.179 4.180 -28.360 1.00 91.00 190 LYS A O 1
ATOM 1530 N N . GLU A 1 191 ? 13.198 2.718 -27.030 1.00 90.12 191 GLU A N 1
ATOM 1531 C CA . GLU A 1 191 ? 13.682 1.855 -28.117 1.00 90.12 191 GLU A CA 1
ATOM 1532 C C . GLU A 1 191 ? 12.541 1.026 -28.731 1.00 90.12 191 GLU A C 1
ATOM 1534 O O . GLU A 1 191 ? 12.459 0.912 -29.953 1.00 90.12 191 GLU A O 1
ATOM 1539 N N . ARG A 1 192 ? 11.607 0.529 -27.902 1.00 90.94 192 ARG A N 1
ATOM 1540 C CA . ARG A 1 192 ? 10.356 -0.087 -28.376 1.00 90.94 192 ARG A CA 1
ATOM 1541 C C . ARG A 1 192 ? 9.481 0.933 -29.109 1.00 90.94 192 ARG A C 1
ATOM 1543 O O . ARG A 1 192 ? 9.075 0.652 -30.225 1.00 90.94 192 ARG A O 1
ATOM 1550 N N . GLU A 1 193 ? 9.258 2.110 -28.526 1.00 91.19 193 GLU A N 1
ATOM 1551 C CA . GLU A 1 193 ? 8.497 3.227 -29.116 1.00 91.19 193 GLU A CA 1
ATOM 1552 C C . GLU A 1 193 ? 9.003 3.578 -30.524 1.00 91.19 193 GLU A C 1
ATOM 1554 O O . GLU A 1 193 ? 8.240 3.473 -31.479 1.00 91.19 193 GLU A O 1
ATOM 1559 N N . ARG A 1 194 ? 10.310 3.843 -30.680 1.00 95.31 194 ARG A N 1
ATOM 1560 C CA . ARG A 1 194 ? 10.944 4.070 -31.992 1.00 95.31 194 ARG A CA 1
ATOM 1561 C C . ARG A 1 194 ? 10.690 2.934 -32.978 1.00 95.31 194 ARG A C 1
ATOM 1563 O O . ARG A 1 194 ? 10.368 3.192 -34.127 1.00 95.31 194 ARG A O 1
ATOM 1570 N N . TYR A 1 195 ? 10.822 1.679 -32.546 1.00 95.62 195 TYR A N 1
ATOM 1571 C CA . TYR A 1 195 ? 10.569 0.536 -33.422 1.00 95.62 195 TYR A CA 1
ATOM 1572 C C . TYR A 1 195 ? 9.094 0.460 -33.859 1.00 95.62 195 TYR A C 1
ATOM 1574 O O . TYR A 1 195 ? 8.825 0.147 -35.020 1.00 95.62 195 TYR A O 1
ATOM 1582 N N . GLU A 1 196 ? 8.146 0.756 -32.963 1.00 95.25 196 GLU A N 1
ATOM 1583 C CA . GLU A 1 196 ? 6.715 0.814 -33.293 1.00 95.25 196 GLU A CA 1
ATOM 1584 C C . GLU A 1 196 ? 6.378 1.985 -34.233 1.00 95.25 196 GLU A C 1
ATOM 1586 O O . GLU A 1 196 ? 5.508 1.823 -35.088 1.00 95.25 196 GLU A O 1
ATOM 1591 N N . GLU A 1 197 ? 7.076 3.121 -34.120 1.00 94.56 197 GLU A N 1
ATOM 1592 C CA . GLU A 1 197 ? 6.982 4.261 -35.045 1.00 94.56 197 GLU A CA 1
ATOM 1593 C C . GLU A 1 197 ? 7.584 3.927 -36.422 1.00 94.56 197 GLU A C 1
ATOM 1595 O O . GLU A 1 197 ? 6.879 3.986 -37.426 1.00 94.56 197 GLU A O 1
ATOM 1600 N N . ASP A 1 198 ? 8.853 3.505 -36.473 1.00 96.94 198 ASP A N 1
ATOM 1601 C CA . ASP A 1 198 ? 9.604 3.225 -37.708 1.00 96.94 198 ASP A CA 1
ATOM 1602 C C . ASP A 1 198 ? 8.975 2.092 -38.547 1.00 96.94 198 ASP A C 1
ATOM 1604 O O . ASP A 1 198 ? 9.068 2.095 -39.776 1.00 96.94 198 ASP A O 1
ATOM 1608 N N . ASN A 1 199 ? 8.336 1.109 -37.896 1.00 94.88 199 ASN A N 1
ATOM 1609 C CA . ASN A 1 199 ? 7.736 -0.062 -38.552 1.00 94.88 199 ASN A CA 1
ATOM 1610 C C . ASN A 1 199 ? 6.196 -0.042 -38.557 1.00 94.88 199 ASN A C 1
ATOM 1612 O O . ASN A 1 199 ? 5.587 -0.956 -39.112 1.00 94.88 199 ASN A O 1
ATOM 1616 N N . PHE A 1 200 ? 5.558 0.958 -37.936 1.00 92.44 200 PHE A N 1
ATOM 1617 C CA . PHE A 1 200 ? 4.098 1.108 -37.801 1.00 92.44 200 PHE A CA 1
ATOM 1618 C C . PHE A 1 200 ? 3.353 -0.123 -37.223 1.00 92.44 200 PHE A C 1
ATOM 1620 O O . PHE A 1 200 ? 2.167 -0.335 -37.494 1.00 92.44 200 PHE A O 1
ATOM 1627 N N . ILE A 1 201 ? 4.028 -0.950 -36.413 1.00 92.69 201 ILE A N 1
ATOM 1628 C CA . ILE A 1 201 ? 3.503 -2.213 -35.860 1.00 92.69 201 ILE A CA 1
ATOM 1629 C C . ILE A 1 201 ? 3.736 -2.266 -34.347 1.00 92.69 201 ILE A C 1
ATOM 1631 O O . ILE A 1 201 ? 4.873 -2.211 -33.889 1.00 92.69 201 ILE A O 1
ATOM 1635 N N . ARG A 1 202 ? 2.661 -2.477 -33.574 1.00 91.81 202 ARG A N 1
ATOM 1636 C CA . ARG A 1 202 ? 2.736 -2.645 -32.111 1.00 91.81 202 ARG A CA 1
ATOM 1637 C C . ARG A 1 202 ? 3.316 -4.000 -31.703 1.00 91.81 202 ARG A C 1
ATOM 1639 O O . ARG A 1 202 ? 2.797 -5.047 -32.105 1.00 91.81 202 ARG A O 1
ATOM 1646 N N . LEU A 1 203 ? 4.316 -3.993 -30.828 1.00 89.12 203 LEU A N 1
ATOM 1647 C CA . LEU A 1 203 ? 4.950 -5.183 -30.271 1.00 89.12 203 LEU A CA 1
ATOM 1648 C C . LEU A 1 203 ? 4.130 -5.756 -29.105 1.00 89.12 203 LEU A C 1
ATOM 1650 O O . LEU A 1 203 ? 3.717 -5.063 -28.175 1.00 89.12 203 LEU A O 1
ATOM 1654 N N . ARG A 1 204 ? 3.906 -7.075 -29.117 1.00 87.69 204 ARG A N 1
ATOM 1655 C CA . ARG A 1 204 ? 3.228 -7.783 -28.019 1.00 87.69 204 ARG A CA 1
ATOM 1656 C C . ARG A 1 204 ? 4.247 -8.408 -27.068 1.00 87.69 204 ARG A C 1
ATOM 1658 O O . ARG A 1 204 ? 4.844 -9.430 -27.392 1.00 87.69 204 ARG A O 1
ATOM 1665 N N . MET A 1 205 ? 4.370 -7.833 -25.872 1.00 83.12 205 MET A N 1
ATOM 1666 C CA . MET A 1 205 ? 5.177 -8.372 -24.766 1.00 83.12 205 MET A CA 1
ATOM 1667 C C . MET A 1 205 ? 4.842 -9.842 -24.476 1.00 83.12 205 MET A C 1
ATOM 1669 O O . MET A 1 205 ? 3.671 -10.193 -24.287 1.00 83.12 205 MET A O 1
ATOM 1673 N N . SER A 1 206 ? 5.855 -10.704 -24.365 1.00 90.38 206 SER A N 1
ATOM 1674 C CA . SER A 1 206 ? 5.612 -12.121 -24.057 1.00 90.38 206 SER A CA 1
ATOM 1675 C C . SER A 1 206 ? 5.215 -12.340 -22.585 1.00 90.38 206 SER A C 1
ATOM 1677 O O . SER A 1 206 ? 5.608 -11.583 -21.691 1.00 90.38 206 SER A O 1
ATOM 1679 N N . LYS A 1 207 ? 4.476 -13.426 -22.287 1.00 87.88 207 LYS A N 1
ATOM 1680 C CA . LYS A 1 207 ? 4.097 -13.792 -20.900 1.00 87.88 207 LYS A CA 1
ATOM 1681 C C . LYS A 1 207 ? 5.325 -13.939 -19.978 1.00 87.88 207 LYS A C 1
ATOM 1683 O O . LYS A 1 207 ? 5.250 -13.598 -18.799 1.00 87.88 207 LYS A O 1
ATOM 1688 N N . ALA A 1 208 ? 6.452 -14.428 -20.504 1.00 88.06 208 ALA A N 1
ATOM 1689 C CA . ALA A 1 208 ? 7.698 -14.606 -19.753 1.00 88.06 208 ALA A CA 1
ATOM 1690 C C . ALA A 1 208 ? 8.421 -13.274 -19.482 1.00 88.06 208 ALA A C 1
ATOM 1692 O O . ALA A 1 208 ? 8.899 -13.031 -18.374 1.00 88.06 208 ALA A O 1
ATOM 1693 N N . GLU A 1 209 ? 8.462 -12.396 -20.478 1.00 84.19 209 GLU A N 1
ATOM 1694 C CA . GLU A 1 209 ? 9.107 -11.085 -20.422 1.00 84.19 209 GLU A CA 1
ATOM 1695 C C . GLU A 1 209 ? 8.370 -10.119 -19.488 1.00 84.19 209 GLU A C 1
ATOM 1697 O O . GLU A 1 209 ? 8.984 -9.562 -18.580 1.00 84.19 209 GLU A O 1
ATOM 1702 N N . LYS A 1 210 ? 7.036 -10.033 -19.596 1.00 87.38 210 LYS A N 1
ATOM 1703 C CA . LYS A 1 210 ? 6.192 -9.258 -18.671 1.00 87.38 210 LYS A CA 1
ATOM 1704 C C . LYS A 1 210 ? 6.378 -9.706 -17.212 1.00 87.38 210 LYS A C 1
ATOM 1706 O O . LYS A 1 210 ? 6.421 -8.883 -16.300 1.00 87.38 210 LYS A O 1
ATOM 1711 N N . LYS A 1 211 ? 6.573 -11.012 -16.982 1.00 83.88 211 LYS A N 1
ATOM 1712 C CA . LYS A 1 211 ? 6.875 -11.590 -15.658 1.00 83.88 211 LYS A CA 1
ATOM 1713 C C . LYS A 1 211 ? 8.302 -11.279 -15.174 1.00 83.88 211 LYS A C 1
ATOM 1715 O O . LYS A 1 211 ? 8.524 -11.207 -13.965 1.00 83.88 211 LYS A O 1
ATOM 1720 N N . ARG A 1 212 ? 9.264 -11.069 -16.083 1.00 81.06 212 ARG A N 1
ATOM 1721 C CA . ARG A 1 212 ? 10.615 -10.574 -15.759 1.00 81.06 212 ARG A CA 1
ATOM 1722 C C . ARG A 1 212 ? 10.564 -9.099 -15.360 1.00 81.06 212 ARG A C 1
ATOM 1724 O O . ARG A 1 212 ? 11.053 -8.756 -14.289 1.00 81.06 212 ARG A O 1
ATOM 1731 N N . GLU A 1 213 ? 9.913 -8.261 -16.163 1.00 81.56 213 GLU A N 1
ATOM 1732 C CA . GLU A 1 213 ? 9.733 -6.820 -15.926 1.00 81.56 213 GLU A CA 1
ATOM 1733 C C . GLU A 1 213 ? 9.067 -6.543 -14.563 1.00 81.56 213 GLU A C 1
ATOM 1735 O O . GLU A 1 213 ? 9.572 -5.745 -13.771 1.00 81.56 213 GLU A O 1
ATOM 1740 N N . GLN A 1 214 ? 8.017 -7.301 -14.218 1.00 78.69 214 GLN A N 1
ATOM 1741 C CA . GLN A 1 214 ? 7.360 -7.243 -12.905 1.00 78.69 214 GLN A CA 1
ATOM 1742 C C . GLN A 1 214 ? 8.284 -7.594 -11.725 1.00 78.69 214 GLN A C 1
ATOM 1744 O O . GLN A 1 214 ? 8.193 -6.952 -10.678 1.00 78.69 214 GLN A O 1
ATOM 1749 N N . ARG A 1 215 ? 9.190 -8.576 -11.866 1.00 75.31 215 ARG A N 1
ATOM 1750 C CA . ARG A 1 215 ? 10.160 -8.919 -10.804 1.00 75.31 215 ARG A CA 1
ATOM 1751 C C . ARG A 1 215 ? 11.158 -7.792 -10.570 1.00 75.31 215 ARG A C 1
ATOM 1753 O O . ARG A 1 215 ? 11.304 -7.354 -9.430 1.00 75.31 215 ARG A O 1
ATOM 1760 N N . MET A 1 216 ? 11.742 -7.253 -11.644 1.00 69.88 216 MET A N 1
ATOM 1761 C CA . MET A 1 216 ? 12.641 -6.094 -11.551 1.00 69.88 216 MET A CA 1
ATOM 1762 C C . MET A 1 216 ? 11.939 -4.882 -10.916 1.00 69.88 216 MET A C 1
ATOM 1764 O O . MET A 1 216 ? 12.585 -4.048 -10.289 1.00 69.88 216 MET A O 1
ATOM 1768 N N . ASN A 1 217 ? 10.615 -4.741 -11.063 1.00 72.00 217 ASN A N 1
ATOM 1769 C CA . ASN A 1 217 ? 9.884 -3.644 -10.427 1.00 72.00 217 ASN A CA 1
ATOM 1770 C C . ASN A 1 217 ? 9.765 -3.774 -8.902 1.00 72.00 217 ASN A C 1
ATOM 1772 O O . ASN A 1 217 ? 9.671 -2.761 -8.220 1.00 72.00 217 ASN A O 1
ATOM 1776 N N . ARG A 1 218 ? 9.779 -4.999 -8.370 1.00 66.31 218 ARG A N 1
ATOM 1777 C CA . ARG A 1 218 ? 9.639 -5.260 -6.933 1.00 66.31 218 ARG A CA 1
ATOM 1778 C C . ARG A 1 218 ? 10.982 -5.321 -6.204 1.00 66.31 218 ARG A C 1
ATOM 1780 O O . ARG A 1 218 ? 11.056 -4.931 -5.047 1.00 66.31 218 ARG A O 1
ATOM 1787 N N . GLU A 1 219 ? 12.017 -5.837 -6.861 1.00 60.69 219 GLU A N 1
ATOM 1788 C CA . GLU A 1 219 ? 13.307 -6.134 -6.220 1.00 60.69 219 GLU A CA 1
ATOM 1789 C C . GLU A 1 219 ? 14.259 -4.914 -6.231 1.00 60.69 219 GLU A C 1
ATOM 1791 O O . GLU A 1 219 ? 14.921 -4.644 -5.233 1.00 60.69 219 GLU A O 1
ATOM 1796 N N . ASN A 1 220 ? 14.234 -4.076 -7.276 1.00 61.22 220 ASN A N 1
ATOM 1797 C CA . ASN A 1 220 ? 15.205 -2.981 -7.442 1.00 61.22 220 ASN A CA 1
ATOM 1798 C C . ASN A 1 220 ? 15.125 -1.825 -6.418 1.00 61.22 220 ASN A C 1
ATOM 1800 O O . ASN A 1 220 ? 16.098 -1.090 -6.292 1.00 61.22 220 ASN A O 1
ATOM 1804 N N . VAL A 1 221 ? 13.990 -1.595 -5.744 1.00 67.44 221 VAL A N 1
ATOM 1805 C CA . VAL A 1 221 ? 13.792 -0.373 -4.925 1.00 67.44 221 VAL A CA 1
ATOM 1806 C C . VAL A 1 221 ? 14.490 -0.459 -3.565 1.00 67.44 221 VAL A C 1
ATOM 1808 O O . VAL A 1 221 ? 15.051 0.528 -3.099 1.00 67.44 221 VAL A O 1
ATOM 1811 N N . MET A 1 222 ? 14.472 -1.634 -2.931 1.00 69.00 222 MET A N 1
ATOM 1812 C CA . MET A 1 222 ? 15.074 -1.832 -1.606 1.00 69.00 222 MET A CA 1
ATOM 1813 C C . MET A 1 222 ? 16.531 -2.289 -1.712 1.00 69.00 222 MET A C 1
ATOM 1815 O O . MET A 1 222 ? 17.374 -1.823 -0.946 1.00 69.00 222 MET A O 1
ATOM 1819 N N . ASP A 1 223 ? 16.845 -3.141 -2.693 1.00 66.12 223 ASP A N 1
ATOM 1820 C CA . ASP A 1 223 ? 18.200 -3.667 -2.882 1.00 66.12 223 ASP A CA 1
ATOM 1821 C C . ASP A 1 223 ? 19.212 -2.559 -3.227 1.00 66.12 223 ASP A C 1
ATOM 1823 O O . ASP A 1 223 ? 20.361 -2.656 -2.812 1.00 66.12 223 ASP A O 1
ATOM 1827 N N . ASP A 1 224 ? 18.811 -1.480 -3.912 1.00 65.94 224 ASP A N 1
ATOM 1828 C CA . ASP A 1 224 ? 19.698 -0.332 -4.162 1.00 65.94 224 ASP A CA 1
ATOM 1829 C C . ASP A 1 224 ? 19.922 0.533 -2.907 1.00 65.94 224 ASP A C 1
ATOM 1831 O O . ASP A 1 224 ? 21.031 1.026 -2.703 1.00 65.94 224 ASP A O 1
ATOM 1835 N N . LEU A 1 225 ? 18.914 0.676 -2.035 1.00 70.25 225 LEU A N 1
ATOM 1836 C CA . LEU A 1 225 ? 18.989 1.508 -0.826 1.00 70.25 225 LEU A CA 1
ATOM 1837 C C . LEU A 1 225 ? 19.895 0.898 0.260 1.00 70.25 225 LEU A C 1
ATOM 1839 O O . LEU A 1 225 ? 20.600 1.624 0.958 1.00 70.25 225 LEU A O 1
ATOM 1843 N N . PHE A 1 226 ? 19.916 -0.432 0.393 1.00 69.31 226 PHE A N 1
ATOM 1844 C CA . PHE A 1 226 ? 20.741 -1.128 1.392 1.00 69.31 226 PHE A CA 1
ATOM 1845 C C . PHE A 1 226 ? 22.171 -1.464 0.917 1.00 69.31 226 PHE A C 1
ATOM 1847 O O . PHE A 1 226 ? 22.974 -1.983 1.693 1.00 69.31 226 PHE A O 1
ATOM 1854 N N . ASN A 1 227 ? 22.527 -1.178 -0.339 1.00 65.50 227 ASN A N 1
ATOM 1855 C CA . ASN A 1 227 ? 23.734 -1.705 -0.991 1.00 65.50 227 ASN A CA 1
ATOM 1856 C C . ASN A 1 227 ? 24.865 -0.669 -1.177 1.00 65.50 227 ASN A C 1
ATOM 1858 O O . ASN A 1 227 ? 25.551 -0.636 -2.201 1.00 65.50 227 ASN A O 1
ATOM 1862 N N . PHE A 1 228 ? 25.101 0.140 -0.141 1.00 64.94 228 PHE A N 1
ATOM 1863 C CA . PHE A 1 228 ? 26.090 1.231 -0.086 1.00 64.94 228 PHE A CA 1
ATOM 1864 C C . PHE A 1 228 ? 27.514 0.855 -0.568 1.00 64.94 228 PHE A C 1
ATOM 1866 O O . PHE A 1 228 ? 28.234 1.697 -1.096 1.00 64.94 228 PHE A O 1
ATOM 1873 N N . GLY A 1 229 ? 27.936 -0.409 -0.418 1.00 64.12 229 GLY A N 1
ATOM 1874 C CA . GLY A 1 229 ? 29.310 -0.847 -0.708 1.00 64.12 229 GLY A CA 1
ATOM 1875 C C . GLY A 1 229 ? 29.610 -1.354 -2.130 1.00 64.12 229 GLY A C 1
ATOM 1876 O O . GLY A 1 229 ? 30.771 -1.351 -2.530 1.00 64.12 229 GLY A O 1
ATOM 1877 N N . ASN A 1 230 ? 28.623 -1.801 -2.920 1.00 61.66 230 ASN A N 1
ATOM 1878 C CA . ASN A 1 230 ? 28.882 -2.509 -4.197 1.00 61.66 230 ASN A CA 1
ATOM 1879 C C . ASN A 1 230 ? 28.728 -1.625 -5.450 1.00 61.66 230 ASN A C 1
ATOM 1881 O O . ASN A 1 230 ? 28.447 -2.116 -6.544 1.00 61.66 230 ASN A O 1
ATOM 1885 N N . TYR A 1 231 ? 28.917 -0.315 -5.303 1.00 64.00 231 TYR A N 1
ATOM 1886 C CA . TYR A 1 231 ? 28.592 0.702 -6.310 1.00 64.00 231 TYR A CA 1
ATOM 1887 C C . TYR A 1 231 ? 29.318 0.503 -7.660 1.00 64.00 231 TYR A C 1
ATOM 1889 O O . TYR A 1 231 ? 28.723 0.671 -8.725 1.00 64.00 231 TYR A O 1
ATOM 1897 N N . MET A 1 232 ? 30.574 0.040 -7.611 1.00 61.75 232 MET A N 1
ATOM 1898 C CA . MET A 1 232 ? 31.422 -0.277 -8.775 1.00 61.75 232 MET A CA 1
ATOM 1899 C C . MET A 1 232 ? 31.244 -1.719 -9.302 1.00 61.75 232 MET A C 1
ATOM 1901 O O . MET A 1 232 ? 31.903 -2.112 -10.261 1.00 61.75 232 MET A O 1
ATOM 1905 N N . MET A 1 233 ? 30.382 -2.526 -8.671 1.00 64.06 233 MET A N 1
ATOM 1906 C CA . MET A 1 233 ? 30.188 -3.965 -8.920 1.00 64.06 233 MET A CA 1
ATOM 1907 C C . MET A 1 233 ? 28.744 -4.278 -9.358 1.00 64.06 233 MET A C 1
ATOM 1909 O O . MET A 1 233 ? 28.152 -5.280 -8.951 1.00 64.06 233 MET A O 1
ATOM 1913 N N . ARG A 1 234 ? 28.165 -3.414 -10.200 1.00 62.44 234 ARG A N 1
ATOM 1914 C CA . ARG A 1 234 ? 26.869 -3.639 -10.866 1.00 62.44 234 ARG A CA 1
ATOM 1915 C C . ARG A 1 234 ? 27.080 -4.230 -12.267 1.00 62.44 234 ARG A C 1
ATOM 1917 O O . ARG A 1 234 ? 28.099 -3.979 -12.913 1.00 62.44 234 ARG A O 1
ATOM 1924 N N . ASP A 1 235 ? 26.135 -5.038 -12.736 1.00 60.19 235 ASP A N 1
ATOM 1925 C CA . ASP A 1 235 ? 26.143 -5.580 -14.099 1.00 60.19 235 ASP A CA 1
ATOM 1926 C C . ASP A 1 235 ? 25.519 -4.600 -15.125 1.00 60.19 235 ASP A C 1
ATOM 1928 O O . ASP A 1 235 ? 25.155 -3.467 -14.803 1.00 60.19 235 ASP A O 1
ATOM 1932 N N . GLU A 1 236 ? 25.379 -5.022 -16.389 1.00 58.34 236 GLU A N 1
ATOM 1933 C CA . GLU A 1 236 ? 24.694 -4.207 -17.410 1.00 58.34 236 GLU A CA 1
ATOM 1934 C C . GLU A 1 236 ? 23.195 -4.034 -17.140 1.00 58.34 236 GLU A C 1
ATOM 1936 O O . GLU A 1 236 ? 22.646 -2.991 -17.491 1.00 58.34 236 GLU A O 1
ATOM 1941 N N . SER A 1 237 ? 22.544 -4.972 -16.448 1.00 59.41 237 SER A N 1
ATOM 1942 C CA . SER A 1 237 ? 21.168 -4.813 -15.955 1.00 59.41 237 SER A CA 1
ATOM 1943 C C . SER A 1 237 ? 21.086 -3.706 -14.894 1.00 59.41 237 SER A C 1
ATOM 1945 O O . SER A 1 237 ? 20.128 -2.938 -14.845 1.00 59.41 237 SER A O 1
ATOM 1947 N N . GLY A 1 238 ? 22.140 -3.548 -14.091 1.00 56.41 238 GLY A N 1
ATOM 1948 C CA . GLY A 1 238 ? 22.153 -2.773 -12.855 1.00 56.41 238 GLY A CA 1
ATOM 1949 C C . GLY A 1 238 ? 21.927 -3.630 -11.606 1.00 56.41 238 GLY A C 1
ATOM 1950 O O . GLY A 1 238 ? 21.887 -3.070 -10.517 1.00 56.41 238 GLY A O 1
ATOM 1951 N N . GLU A 1 239 ? 21.818 -4.955 -11.714 1.00 60.31 239 GLU A N 1
ATOM 1952 C CA . GLU A 1 239 ? 21.848 -5.836 -10.544 1.00 60.31 239 GLU A CA 1
ATOM 1953 C C . GLU A 1 239 ? 23.246 -5.797 -9.906 1.00 60.31 239 GLU A C 1
ATOM 1955 O O . GLU A 1 239 ? 24.271 -5.748 -10.594 1.00 60.31 239 GLU A O 1
ATOM 1960 N N . ALA A 1 240 ? 23.307 -5.824 -8.575 1.00 59.91 240 ALA A N 1
ATOM 1961 C CA . ALA A 1 240 ? 24.568 -5.979 -7.860 1.00 59.91 240 ALA A CA 1
ATOM 1962 C C . ALA A 1 240 ? 25.122 -7.399 -8.064 1.00 59.91 240 ALA A C 1
ATOM 1964 O O . ALA A 1 240 ? 24.388 -8.382 -7.927 1.00 59.91 240 ALA A O 1
ATOM 1965 N N . LEU A 1 241 ? 26.428 -7.527 -8.328 1.00 57.25 241 LEU A N 1
ATOM 1966 C CA . LEU A 1 241 ? 27.123 -8.806 -8.537 1.00 57.25 241 LEU A CA 1
ATOM 1967 C C . LEU A 1 241 ? 27.333 -9.582 -7.221 1.00 57.25 241 LEU A C 1
ATOM 1969 O O . LEU A 1 241 ? 28.449 -9.929 -6.827 1.00 57.25 241 LEU A O 1
ATOM 1973 N N . SER A 1 242 ? 26.233 -9.880 -6.530 1.00 55.97 242 SER A N 1
ATOM 1974 C CA . SER A 1 242 ? 26.217 -10.651 -5.292 1.00 55.97 242 SER A CA 1
ATOM 1975 C C . SER A 1 242 ? 26.658 -12.100 -5.547 1.00 55.97 242 SER A C 1
ATOM 1977 O O . SER A 1 242 ? 25.929 -12.929 -6.094 1.00 55.97 242 SER A O 1
ATOM 1979 N N . LYS A 1 243 ? 27.861 -12.453 -5.075 1.00 50.25 243 LYS A N 1
ATOM 1980 C CA . LYS A 1 243 ? 28.440 -13.812 -5.185 1.00 50.25 243 LYS A CA 1
ATOM 1981 C C . LYS A 1 243 ? 27.669 -14.902 -4.403 1.00 50.25 243 LYS A C 1
ATOM 1983 O O . LYS A 1 243 ? 28.119 -16.041 -4.340 1.00 50.25 243 LYS A O 1
ATOM 1988 N N . SER A 1 244 ? 26.516 -14.568 -3.814 1.00 48.78 244 SER A N 1
ATOM 1989 C CA . SER A 1 244 ? 25.713 -15.433 -2.937 1.00 48.78 244 SER A CA 1
ATOM 1990 C C . SER A 1 244 ? 24.650 -16.268 -3.672 1.00 48.78 244 SER A C 1
ATOM 1992 O O . SER A 1 244 ? 24.242 -17.321 -3.177 1.00 48.78 244 SER A O 1
ATOM 1994 N N . ARG A 1 245 ? 24.222 -15.874 -4.887 1.00 49.31 245 ARG A N 1
ATOM 1995 C CA . ARG A 1 245 ? 23.301 -16.682 -5.714 1.00 49.31 245 ARG A CA 1
ATOM 1996 C C . ARG A 1 245 ? 24.011 -17.946 -6.239 1.00 49.31 245 ARG A C 1
ATOM 1998 O O . ARG A 1 245 ? 24.433 -18.001 -7.393 1.00 49.31 245 ARG A O 1
ATOM 2005 N N . LYS A 1 246 ? 24.128 -18.982 -5.390 1.00 43.97 246 LYS A N 1
ATOM 2006 C CA . LYS A 1 246 ? 24.541 -20.347 -5.772 1.00 43.97 246 LYS A CA 1
ATOM 2007 C C . LYS A 1 246 ? 23.765 -20.762 -7.025 1.00 43.97 246 LYS A C 1
ATOM 2009 O O . LYS A 1 246 ? 22.541 -20.871 -6.973 1.00 43.97 246 LYS A O 1
ATOM 2014 N N . ARG A 1 247 ? 24.475 -21.016 -8.133 1.00 46.28 247 ARG A N 1
ATOM 2015 C CA . ARG A 1 247 ? 23.882 -21.561 -9.366 1.00 46.28 247 ARG A CA 1
ATOM 2016 C C . ARG A 1 247 ? 23.081 -22.814 -9.012 1.00 46.28 247 ARG A C 1
ATOM 2018 O O . ARG A 1 247 ? 23.643 -23.787 -8.512 1.00 46.28 247 ARG A O 1
ATOM 2025 N N . SER A 1 248 ? 21.774 -22.787 -9.251 1.00 46.97 248 SER A N 1
ATOM 2026 C CA . SER A 1 248 ? 20.918 -23.946 -9.027 1.00 46.97 248 SER A CA 1
ATOM 2027 C C . SER A 1 248 ? 21.307 -25.050 -10.014 1.00 46.97 248 SER A C 1
ATOM 2029 O O . SER A 1 248 ? 21.324 -24.833 -11.223 1.00 46.97 248 SER A O 1
ATOM 2031 N N . LYS A 1 249 ? 21.646 -26.239 -9.495 1.00 48.12 249 LYS A N 1
ATOM 2032 C CA . LYS A 1 249 ? 22.014 -27.408 -10.311 1.00 48.12 249 LYS A CA 1
ATOM 2033 C C . LYS A 1 249 ? 20.972 -27.657 -11.409 1.00 48.12 249 LYS A C 1
ATOM 2035 O O . LYS A 1 249 ? 19.763 -27.613 -11.139 1.00 48.12 249 LYS A O 1
ATOM 2040 N N . ASN A 1 250 ? 21.429 -27.976 -12.620 1.00 51.03 250 ASN A N 1
ATOM 2041 C CA . ASN A 1 250 ? 20.547 -28.279 -13.749 1.00 51.03 250 ASN A CA 1
ATOM 2042 C C . ASN A 1 250 ? 19.551 -29.412 -13.400 1.00 51.03 250 ASN A C 1
ATOM 2044 O O . ASN A 1 250 ? 19.863 -30.267 -12.564 1.00 51.03 250 ASN A O 1
ATOM 2048 N N . PRO A 1 251 ? 18.346 -29.448 -14.006 1.00 49.06 251 PRO A N 1
ATOM 2049 C CA . PRO A 1 251 ? 17.331 -30.459 -13.683 1.00 49.06 251 PRO A CA 1
ATOM 2050 C C . PRO A 1 251 ? 17.821 -31.904 -13.875 1.00 49.06 251 PRO A C 1
ATOM 2052 O O . PRO A 1 251 ? 17.460 -32.791 -13.103 1.00 49.06 251 PRO A O 1
ATOM 2055 N N . THR A 1 252 ? 18.691 -32.123 -14.863 1.00 54.09 252 THR A N 1
ATOM 2056 C CA . THR A 1 252 ? 19.340 -33.406 -15.169 1.00 54.09 252 THR A CA 1
ATOM 2057 C C . THR A 1 252 ? 20.196 -33.929 -14.014 1.00 54.09 252 THR A C 1
ATOM 2059 O O . THR A 1 252 ? 20.031 -35.078 -13.609 1.00 54.09 252 THR A O 1
ATOM 2062 N N . ASP A 1 253 ? 21.045 -33.081 -13.430 1.00 56.88 253 ASP A N 1
ATOM 2063 C CA . ASP A 1 253 ? 21.930 -33.430 -12.309 1.00 56.88 253 ASP A CA 1
ATOM 2064 C C . ASP A 1 253 ? 21.114 -33.855 -11.071 1.00 56.88 253 ASP A C 1
ATOM 2066 O O . ASP A 1 253 ? 21.313 -34.929 -10.499 1.00 56.88 253 ASP A O 1
ATOM 2070 N N . ARG A 1 254 ? 20.055 -33.095 -10.753 1.00 57.97 254 ARG A N 1
ATOM 2071 C CA . ARG A 1 254 ? 19.098 -33.439 -9.684 1.00 57.97 254 ARG A CA 1
ATOM 2072 C C . ARG A 1 254 ? 18.333 -34.751 -9.943 1.00 57.97 254 ARG A C 1
ATOM 2074 O O . ARG A 1 254 ? 17.963 -35.433 -8.986 1.00 57.97 254 ARG A O 1
ATOM 2081 N N . ARG A 1 255 ? 18.109 -35.142 -11.207 1.00 57.31 255 ARG A N 1
ATOM 2082 C CA . ARG A 1 255 ? 17.479 -36.430 -11.580 1.00 57.31 255 ARG A CA 1
ATOM 2083 C C . ARG A 1 255 ? 18.421 -37.617 -11.331 1.00 57.31 255 ARG A C 1
ATOM 2085 O O . ARG A 1 255 ? 17.952 -38.676 -10.919 1.00 57.31 255 ARG A O 1
ATOM 2092 N N . ILE A 1 256 ? 19.731 -37.439 -11.528 1.00 60.97 256 ILE A N 1
ATOM 2093 C CA . ILE A 1 256 ? 20.761 -38.451 -11.226 1.00 60.97 256 ILE A CA 1
ATOM 2094 C C . ILE A 1 256 ? 20.898 -38.635 -9.708 1.00 60.97 256 ILE A C 1
ATOM 2096 O O . ILE A 1 256 ? 20.898 -39.763 -9.219 1.00 60.97 256 ILE A O 1
ATOM 2100 N N . GLU A 1 257 ? 20.951 -37.531 -8.962 1.00 57.88 257 GLU A N 1
ATOM 2101 C CA . GLU A 1 257 ? 21.070 -37.510 -7.498 1.00 57.88 257 GLU A CA 1
ATOM 2102 C C . GLU A 1 257 ? 19.888 -38.249 -6.830 1.00 57.88 257 GLU A C 1
ATOM 2104 O O . GLU A 1 257 ? 20.092 -39.173 -6.041 1.00 57.88 257 GLU A O 1
ATOM 2109 N N . ARG A 1 258 ? 18.646 -37.970 -7.263 1.00 56.72 258 ARG A N 1
ATOM 2110 C CA . ARG A 1 258 ? 17.439 -38.701 -6.818 1.00 56.72 258 ARG A CA 1
ATOM 2111 C C . ARG A 1 258 ? 17.452 -40.193 -7.185 1.00 56.72 258 ARG A C 1
ATOM 2113 O O . ARG A 1 258 ? 17.067 -41.014 -6.356 1.00 56.72 258 ARG A O 1
ATOM 2120 N N . LYS A 1 259 ? 17.922 -40.568 -8.386 1.00 57.53 259 LYS A N 1
ATOM 2121 C CA . LYS A 1 259 ? 18.036 -41.984 -8.805 1.00 57.53 259 LYS A CA 1
ATOM 2122 C C . LYS A 1 259 ? 19.043 -42.789 -7.971 1.00 57.53 259 LYS A C 1
ATOM 2124 O O . LYS A 1 259 ? 18.898 -44.006 -7.895 1.00 57.53 259 LYS A O 1
ATOM 2129 N N . LYS A 1 260 ? 20.041 -42.145 -7.349 1.00 54.75 260 LYS A N 1
ATOM 2130 C CA . LYS A 1 260 ? 20.961 -42.807 -6.406 1.00 54.75 260 LYS A CA 1
ATOM 2131 C C . LYS A 1 260 ? 20.283 -43.074 -5.060 1.00 54.75 260 LYS A C 1
ATOM 2133 O O . LYS A 1 260 ? 20.314 -44.207 -4.594 1.00 54.75 260 LYS A O 1
ATOM 2138 N N . ILE A 1 261 ? 19.607 -42.073 -4.490 1.00 54.09 261 ILE A N 1
ATOM 2139 C CA . ILE A 1 261 ? 18.901 -42.193 -3.198 1.00 54.09 261 ILE A CA 1
ATOM 2140 C C . ILE A 1 261 ? 17.824 -43.290 -3.262 1.00 54.09 261 ILE A C 1
ATOM 2142 O O . ILE A 1 261 ? 17.800 -44.182 -2.419 1.00 54.09 261 ILE A O 1
ATOM 2146 N N . ALA A 1 262 ? 17.006 -43.302 -4.321 1.00 52.16 262 ALA A N 1
ATOM 2147 C CA . ALA A 1 262 ? 15.927 -44.279 -4.503 1.00 52.16 262 ALA A CA 1
ATOM 2148 C C . ALA A 1 262 ? 16.390 -45.745 -4.687 1.00 52.16 262 ALA A C 1
ATOM 2150 O O . ALA A 1 262 ? 15.559 -46.650 -4.674 1.00 52.16 262 ALA A O 1
ATOM 2151 N N . ARG A 1 263 ? 17.695 -46.001 -4.869 1.00 52.38 263 ARG A N 1
ATOM 2152 C CA . ARG A 1 263 ? 18.266 -47.361 -4.912 1.00 52.38 263 ARG A CA 1
ATOM 2153 C C . ARG A 1 263 ? 18.746 -47.871 -3.549 1.00 52.38 263 ARG A C 1
ATOM 2155 O O . ARG A 1 263 ? 18.993 -49.063 -3.434 1.00 52.38 263 ARG A O 1
ATOM 2162 N N . GLY A 1 264 ? 18.866 -47.005 -2.540 1.00 45.19 264 GLY A N 1
ATOM 2163 C CA . GLY A 1 264 ? 19.336 -47.368 -1.195 1.00 45.19 264 GLY A CA 1
ATOM 2164 C C . GLY A 1 264 ? 18.233 -47.681 -0.177 1.00 45.19 264 GLY A C 1
ATOM 2165 O O . GLY A 1 264 ? 18.544 -47.904 0.985 1.00 45.19 264 GLY A O 1
ATOM 2166 N N . GLN A 1 265 ? 16.956 -47.650 -0.575 1.00 49.12 265 GLN A N 1
ATOM 2167 C CA . GLN A 1 265 ? 15.801 -47.787 0.326 1.00 49.12 265 GLN A CA 1
ATOM 2168 C C . GLN A 1 265 ? 14.774 -48.779 -0.243 1.00 49.12 265 GLN A C 1
ATOM 2170 O O . GLN A 1 265 ? 13.682 -48.394 -0.661 1.00 49.12 265 GLN A O 1
ATOM 2175 N N . LYS A 1 266 ? 15.145 -50.065 -0.312 1.00 39.06 266 LYS A N 1
ATOM 2176 C CA . LYS A 1 266 ? 14.253 -51.150 -0.759 1.00 39.06 266 LYS A CA 1
ATOM 2177 C C . LYS A 1 266 ? 14.366 -52.429 0.085 1.00 39.06 266 LYS A C 1
ATOM 2179 O O . LYS A 1 266 ? 14.476 -53.527 -0.446 1.00 39.06 266 LYS A O 1
ATOM 2184 N N . GLU A 1 267 ? 14.242 -52.265 1.399 1.00 32.28 267 GLU A N 1
ATOM 2185 C CA . GLU A 1 267 ? 13.883 -53.333 2.344 1.00 32.28 267 GLU A CA 1
ATOM 2186 C C . GLU A 1 267 ? 12.705 -52.846 3.218 1.00 32.28 267 GLU A C 1
ATOM 2188 O O . GLU A 1 267 ? 12.540 -51.643 3.417 1.00 32.28 267 GLU A O 1
ATOM 2193 N N . ASN A 1 268 ? 11.819 -53.764 3.616 1.00 31.16 268 ASN A N 1
ATOM 2194 C CA . ASN A 1 268 ? 10.490 -53.550 4.234 1.00 31.16 268 ASN A CA 1
ATOM 2195 C C . ASN A 1 268 ? 10.012 -54.933 4.772 1.00 31.16 268 ASN A C 1
ATOM 2197 O O . ASN A 1 268 ? 10.563 -55.921 4.273 1.00 31.16 268 ASN A O 1
ATOM 2201 N N . PRO A 1 269 ? 8.996 -55.112 5.660 1.00 50.22 269 PRO A N 1
ATOM 2202 C CA . PRO A 1 269 ? 7.924 -54.209 6.132 1.00 50.22 269 PRO A CA 1
ATOM 2203 C C . PRO A 1 269 ? 7.983 -54.024 7.693 1.00 50.22 269 PRO A C 1
ATOM 2205 O O . PRO A 1 269 ? 9.085 -54.120 8.216 1.00 50.22 269 PRO A O 1
ATOM 2208 N N . GLN A 1 270 ? 6.976 -53.699 8.536 1.00 26.86 270 GLN A N 1
ATOM 2209 C CA . GLN A 1 270 ? 5.497 -53.756 8.498 1.00 26.86 270 GLN A CA 1
ATOM 2210 C C . GLN A 1 270 ? 4.778 -52.644 9.306 1.00 26.86 270 GLN A C 1
ATOM 2212 O O . GLN A 1 270 ? 5.291 -52.134 10.292 1.00 26.86 270 GLN A O 1
ATOM 2217 N N . VAL A 1 271 ? 3.557 -52.338 8.840 1.00 33.53 271 VAL A N 1
ATOM 2218 C CA . VAL A 1 271 ? 2.274 -52.113 9.555 1.00 33.53 271 VAL A CA 1
ATOM 2219 C C . VAL A 1 271 ? 2.284 -51.755 11.056 1.00 33.53 271 VAL A C 1
ATOM 2221 O O . VAL A 1 271 ? 2.570 -52.606 11.886 1.00 33.53 271 VAL A O 1
ATOM 2224 N N . GLU A 1 272 ? 1.731 -50.580 11.392 1.00 26.27 272 GLU A N 1
ATOM 2225 C CA . GLU A 1 272 ? 0.485 -50.464 12.187 1.00 26.27 272 GLU A CA 1
ATOM 2226 C C . GLU A 1 272 ? -0.161 -49.072 12.014 1.00 26.27 272 GLU A C 1
ATOM 2228 O O . GLU A 1 272 ? 0.503 -48.124 11.592 1.00 26.27 272 GLU A O 1
ATOM 2233 N N . SER A 1 273 ? -1.473 -48.945 12.261 1.00 33.75 273 SER A N 1
ATOM 2234 C CA . SER A 1 273 ? -2.234 -47.711 11.985 1.00 33.75 273 SER A CA 1
ATOM 2235 C C . SER A 1 273 ? -3.271 -47.386 13.069 1.00 33.75 273 SER A C 1
ATOM 2237 O O . SER A 1 273 ? -4.426 -47.807 12.987 1.00 33.75 273 SER A O 1
ATOM 2239 N N . GLU A 1 274 ? -2.885 -46.584 14.063 1.00 29.28 274 GLU A N 1
ATOM 2240 C CA . GLU A 1 274 ? -3.822 -46.034 15.050 1.00 29.28 274 GLU A CA 1
ATOM 2241 C C . GLU A 1 274 ? -4.421 -44.694 14.601 1.00 29.28 274 GLU A C 1
ATOM 2243 O O . GLU A 1 274 ? -3.707 -43.719 14.362 1.00 29.28 274 GLU A O 1
ATOM 2248 N N . VAL A 1 275 ? -5.753 -44.603 14.584 1.00 42.81 275 VAL A N 1
ATOM 2249 C CA . VAL A 1 275 ? -6.472 -43.326 14.458 1.00 42.81 275 VAL A CA 1
ATOM 2250 C C . VAL A 1 275 ? -6.783 -42.795 15.858 1.00 42.81 275 VAL A C 1
ATOM 2252 O O . VAL A 1 275 ? -7.672 -43.306 16.535 1.00 42.81 275 VAL A O 1
ATOM 2255 N N . LYS A 1 276 ? -6.075 -41.746 16.293 1.00 32.53 276 LYS A N 1
ATOM 2256 C CA . LYS A 1 276 ? -6.357 -41.018 17.545 1.00 32.53 276 LYS A CA 1
ATOM 2257 C C . LYS A 1 276 ? -6.745 -39.565 17.245 1.00 32.53 276 LYS A C 1
ATOM 2259 O O . LYS A 1 276 ? -6.212 -38.936 16.335 1.00 32.53 276 LYS A O 1
ATOM 2264 N N . GLY A 1 277 ? -7.767 -39.071 17.946 1.00 41.78 277 GLY A N 1
ATOM 2265 C CA . GLY A 1 277 ? -8.545 -37.899 17.526 1.00 41.78 277 GLY A CA 1
ATOM 2266 C C . GLY A 1 277 ? -7.874 -36.545 17.781 1.00 41.78 277 GLY A C 1
ATOM 2267 O O . GLY A 1 277 ? -7.665 -36.152 18.925 1.00 41.78 277 GLY A O 1
ATOM 2268 N N . ASN A 1 278 ? -7.649 -35.768 16.719 1.00 43.28 278 ASN A N 1
ATOM 2269 C CA . ASN A 1 278 ? -6.990 -34.452 16.767 1.00 43.28 278 ASN A CA 1
ATOM 2270 C C . ASN A 1 278 ? -7.906 -33.275 17.185 1.00 43.28 278 ASN A C 1
ATOM 2272 O O . ASN A 1 278 ? -7.678 -32.133 16.783 1.00 43.28 278 ASN A O 1
ATOM 2276 N N . SER A 1 279 ? -8.928 -33.516 18.013 1.00 44.06 279 SER A N 1
ATOM 2277 C CA . SER A 1 279 ? -9.846 -32.468 18.501 1.00 44.06 279 SER A CA 1
ATOM 2278 C C . SER A 1 279 ? -9.132 -31.404 19.348 1.00 44.06 279 SER A C 1
ATOM 2280 O O . SER A 1 279 ? -9.376 -30.209 19.184 1.00 44.06 279 SER A O 1
ATOM 2282 N N . ILE A 1 280 ? -8.192 -31.827 20.200 1.00 46.53 280 ILE A N 1
ATOM 2283 C CA . ILE A 1 280 ? -7.384 -30.941 21.055 1.00 46.53 280 ILE A CA 1
ATOM 2284 C C . ILE A 1 280 ? -6.422 -30.085 20.219 1.00 46.53 280 ILE A C 1
ATOM 2286 O O . ILE A 1 280 ? -6.298 -28.886 20.459 1.00 46.53 280 ILE A O 1
ATOM 2290 N N . LEU A 1 281 ? -5.781 -30.666 19.199 1.00 47.41 281 LEU A N 1
ATOM 2291 C CA . LEU A 1 281 ? -4.871 -29.928 18.316 1.00 47.41 281 LEU A CA 1
ATOM 2292 C C . LEU A 1 281 ? -5.600 -28.847 17.509 1.00 47.41 281 LEU A C 1
ATOM 2294 O O . LEU A 1 281 ? -5.065 -27.753 17.353 1.00 47.41 281 LEU A O 1
ATOM 2298 N N . PHE A 1 282 ? -6.834 -29.104 17.062 1.00 44.91 282 PHE A N 1
ATOM 2299 C CA . PHE A 1 282 ? -7.648 -28.088 16.389 1.00 44.91 282 PHE A CA 1
ATOM 2300 C C . PHE A 1 282 ? -8.020 -26.930 17.333 1.00 44.91 282 PHE A C 1
ATOM 2302 O O . PHE A 1 282 ? -7.933 -25.764 16.948 1.00 44.91 282 PHE A O 1
ATOM 2309 N N . PHE A 1 283 ? -8.357 -27.233 18.592 1.00 46.06 283 PHE A N 1
ATOM 2310 C CA . PHE A 1 283 ? -8.655 -26.228 19.619 1.00 46.06 283 PHE A CA 1
ATOM 2311 C C . PHE A 1 283 ? -7.431 -25.352 19.946 1.00 46.06 283 PHE A C 1
ATOM 2313 O O . PHE A 1 283 ? -7.523 -24.124 19.940 1.00 46.06 283 PHE A O 1
ATOM 2320 N N . LEU A 1 284 ? -6.257 -25.968 20.135 1.00 47.97 284 LEU A N 1
ATOM 2321 C CA . LEU A 1 284 ? -4.991 -25.258 20.353 1.00 47.97 284 LEU A CA 1
ATOM 2322 C C . LEU A 1 284 ? -4.579 -24.405 19.141 1.00 47.97 284 LEU A C 1
ATOM 2324 O O . LEU A 1 284 ? -4.064 -23.302 19.317 1.00 47.97 284 LEU A O 1
ATOM 2328 N N . TYR A 1 285 ? -4.837 -24.869 17.914 1.00 51.41 285 TYR A N 1
ATOM 2329 C CA . TYR A 1 285 ? -4.581 -24.089 16.700 1.00 51.41 285 TYR A CA 1
ATOM 2330 C C . TYR A 1 285 ? -5.502 -22.859 16.608 1.00 51.41 285 TYR A C 1
ATOM 2332 O O . TYR A 1 285 ? -5.042 -21.770 16.269 1.00 51.41 285 TYR A O 1
ATOM 2340 N N . PHE A 1 286 ? -6.775 -23.000 16.995 1.00 47.06 286 PHE A N 1
ATOM 2341 C CA . PHE A 1 286 ? -7.740 -21.896 17.044 1.00 47.06 286 PHE A CA 1
ATOM 2342 C C . PHE A 1 286 ? -7.329 -20.813 18.060 1.00 47.06 286 PHE A C 1
ATOM 2344 O O . PHE A 1 286 ? -7.293 -19.631 17.722 1.00 47.06 286 PHE A O 1
ATOM 2351 N N . LEU A 1 287 ? -6.921 -21.210 19.272 1.00 46.91 287 LEU A N 1
ATOM 2352 C CA . LEU A 1 287 ? -6.366 -20.302 20.290 1.00 46.91 287 LEU A CA 1
ATOM 2353 C C . LEU A 1 287 ? -5.063 -19.621 19.832 1.00 46.91 287 LEU A C 1
ATOM 2355 O O . LEU A 1 287 ? -4.877 -18.423 20.057 1.00 46.91 287 LEU A O 1
ATOM 2359 N N . ARG A 1 288 ? -4.183 -20.351 19.134 1.00 48.47 288 ARG A N 1
ATOM 2360 C CA . ARG A 1 288 ? -2.913 -19.823 18.607 1.00 48.47 288 ARG A CA 1
ATOM 2361 C C . ARG A 1 288 ? -3.097 -18.797 17.482 1.00 48.47 288 ARG A C 1
ATOM 2363 O O . ARG A 1 288 ? -2.254 -17.918 17.342 1.00 48.47 288 ARG A O 1
ATOM 2370 N N . ILE A 1 289 ? -4.186 -18.865 16.712 1.00 51.97 289 ILE A N 1
ATOM 2371 C CA . ILE A 1 289 ? -4.530 -17.854 15.692 1.00 51.97 289 ILE A CA 1
ATOM 2372 C C . ILE A 1 289 ? -4.960 -16.519 16.326 1.00 51.97 289 ILE A C 1
ATOM 2374 O O . ILE A 1 289 ? -4.746 -15.468 15.723 1.00 51.97 289 ILE A O 1
ATOM 2378 N N . PHE A 1 290 ? -5.549 -16.547 17.527 1.00 45.97 290 PHE A N 1
ATOM 2379 C CA . PHE A 1 290 ? -6.046 -15.352 18.223 1.00 45.97 290 PHE A CA 1
ATOM 2380 C C . PHE A 1 290 ? -5.079 -14.759 19.259 1.00 45.97 290 PHE A C 1
ATOM 2382 O O . PHE A 1 290 ? -5.285 -13.626 19.681 1.00 45.97 290 PHE A O 1
ATOM 2389 N N . ASN A 1 291 ? -4.012 -15.478 19.625 1.00 44.81 291 ASN A N 1
ATOM 2390 C CA . ASN A 1 291 ? -2.940 -15.010 20.513 1.00 44.81 291 ASN A CA 1
ATOM 2391 C C . ASN A 1 291 ? -3.408 -14.600 21.933 1.00 44.81 291 ASN A C 1
ATOM 2393 O O . ASN A 1 291 ? -3.000 -13.575 22.466 1.00 44.81 291 ASN A O 1
ATOM 2397 N N . ILE A 1 292 ? -4.276 -15.420 22.544 1.00 50.94 292 ILE A N 1
ATOM 2398 C CA . ILE A 1 292 ? -4.920 -15.176 23.861 1.00 50.94 292 ILE A CA 1
ATOM 2399 C C . ILE A 1 292 ? -4.240 -15.968 25.012 1.00 50.94 292 ILE A C 1
ATOM 2401 O O . ILE A 1 292 ? -4.716 -16.004 26.140 1.00 50.94 292 ILE A O 1
ATOM 2405 N N . VAL A 1 293 ? -3.103 -16.625 24.756 1.00 40.75 293 VAL A N 1
ATOM 2406 C CA . VAL A 1 293 ? -2.521 -17.632 25.675 1.00 40.75 293 VAL A CA 1
ATOM 2407 C C . VAL A 1 293 ? -1.693 -17.030 26.831 1.00 40.75 293 VAL A C 1
ATOM 2409 O O . VAL A 1 293 ? -1.421 -17.720 27.806 1.00 40.75 293 VAL A O 1
ATOM 2412 N N . GLU A 1 294 ? -1.337 -15.744 26.785 1.00 43.91 294 GLU A N 1
ATOM 2413 C CA . GLU A 1 294 ? -0.383 -15.115 27.724 1.00 43.91 294 GLU A CA 1
ATOM 2414 C C . GLU A 1 294 ? -1.042 -14.411 28.937 1.00 43.91 294 GLU A C 1
ATOM 2416 O O . GLU A 1 294 ? -0.506 -13.446 29.471 1.00 43.91 294 GLU A O 1
ATOM 2421 N N . LEU A 1 295 ? -2.224 -14.873 29.378 1.00 40.69 295 LEU A N 1
ATOM 2422 C CA . LEU A 1 295 ? -2.950 -14.300 30.533 1.00 40.69 295 LEU A CA 1
ATOM 2423 C C . LEU A 1 295 ? -3.557 -15.318 31.524 1.00 40.69 295 LEU A C 1
ATOM 2425 O O . LEU A 1 295 ? -4.287 -14.915 32.424 1.00 40.69 295 LEU A O 1
ATOM 2429 N N . PHE A 1 296 ? -3.265 -16.618 31.393 1.00 41.75 296 PHE A N 1
ATOM 2430 C CA . PHE A 1 296 ? -3.719 -17.651 32.343 1.00 41.75 296 PHE A CA 1
ATOM 2431 C C . PHE A 1 296 ? -2.662 -18.751 32.561 1.00 41.75 296 PHE A C 1
ATOM 2433 O O . PHE A 1 296 ? -2.896 -19.914 32.239 1.00 41.75 296 PHE A O 1
ATOM 2440 N N . SER A 1 297 ? -1.505 -18.363 33.114 1.00 38.56 297 SER A N 1
ATOM 2441 C CA . SER A 1 297 ? -0.470 -19.274 33.643 1.00 38.56 297 SER A CA 1
ATOM 2442 C C . SER A 1 297 ? 0.353 -18.641 34.784 1.00 38.56 297 SER A C 1
ATOM 2444 O O . SER A 1 297 ? 1.574 -18.753 34.776 1.00 38.56 297 SER A O 1
ATOM 2446 N N . GLU A 1 298 ? -0.304 -17.975 35.741 1.00 34.97 298 GLU A N 1
ATOM 2447 C CA . GLU A 1 298 ? 0.086 -17.876 37.169 1.00 34.97 298 GLU A CA 1
ATOM 2448 C C . GLU A 1 298 ? -1.076 -17.294 37.999 1.00 34.97 298 GLU A C 1
ATOM 2450 O O . GLU A 1 298 ? -1.835 -16.467 37.440 1.00 34.97 298 GLU A O 1
#

InterPro domains:
  IPR007146 Sas10/Utp3/C1D [PF04000] (18-90)

Secondary structure (DSSP, 8-state):
---HHHHHHHHHHHHHHHHHHHHHHHHHHHHHHHHHHH----SS--HHHHHHHHHHHHHHHHHHHHHHHHTT---TT-THHHHHHHHHHHHHHHH--GGG------------------------------------PPP---HHHHHHHHHHHHHHHHHTSHHHHHHHHHT--SPP---SS-HHHHHHHHHHHHHHHHH-------HHHHHHHHHHHHHHHHHHHT-TT-TT-B-SS--B--TT-PPPPPHHHHHHHHHHHTTS-------------THHHHHHHHHHHHT--TTS--

Organism: Nippostrongylus brasiliensis (NCBI:txid27835)

Foldseek 3Di:
DPDVVVVVVVVVVVVVVVVVVVVVVVVVVVVVVCVVPVDDPDPDDDLVNVLVVLVVQLVVLVVVLVVCVVVVHDDPPPCSVVSNVVSVVVNVVSVPDPPDPPPDDPPPPPPPPPDPDDDDDDDDDPDDDDPDPDDDDDDCPDPVNVVVVVVVQLVVLLCVFVVVVVVVVVPDPDDDDDDPDDPVVVVVVVVQVVVCVVVVDHDDQDPVRVVVVVVCVPPVPVCVVVPVDQRSQADPVRDHPPPPPDPDDDPVVVVVVVVVVVVVDPDDDDDDDDDDDCPVVVVVVVCVVVVPPPPPDD

pLDDT: mean 70.03, std 19.87, range [26.27, 96.94]

Sequence (298 aa):
MVDDATTRKFAQLAKECAKTSSEALENVEKFLDVLKNGMQDVEGISLLDVKNREMVCYMAEISLLMSHMSCGKSIKDHPAVFRASKHRTVGSIFFCSPSTSSFYNFDDDDNESEEDEGQEEDEKKPKKYVPPKMMAVRYDEDENEKEAKAMEKAKRRALQSSLVQELRQQYSDAPEEYREKSRKRFEAEKERERYEEDNFIRLRMSKAEKKREQRMNRENVMDDLFNFGNYMMRDESGEALSKSRKRSKNPTDRRIERKKIARGQKENPQVESEVKGNSILFFLYFLRIFNIVELFSE

Radius of gyration: 34.13 Å; chains: 1; bounding box: 69×77×108 Å